Protein AF-A0A921NUM7-F1 (afdb_monomer_lite)

Structure (mmCIF, N/CA/C/O backbone):
data_AF-A0A921NUM7-F1
#
_entry.id   AF-A0A921NUM7-F1
#
loop_
_atom_site.group_PDB
_atom_site.id
_atom_site.type_symbol
_atom_site.label_atom_id
_atom_site.label_alt_id
_atom_site.label_comp_id
_atom_site.label_asym_id
_atom_site.label_entity_id
_atom_site.label_seq_id
_atom_site.pdbx_PDB_ins_code
_atom_site.Cartn_x
_atom_site.Cartn_y
_atom_site.Cartn_z
_atom_site.occupancy
_atom_site.B_iso_or_equiv
_atom_site.auth_seq_id
_atom_site.auth_comp_id
_atom_site.auth_asym_id
_atom_site.auth_atom_id
_atom_site.pdbx_PDB_model_num
ATOM 1 N N . MET A 1 1 ? 49.025 -41.366 -10.817 1.00 38.28 1 MET A N 1
ATOM 2 C CA . MET A 1 1 ? 48.443 -41.476 -12.173 1.00 38.28 1 MET A CA 1
ATOM 3 C C . MET A 1 1 ? 46.968 -41.125 -12.046 1.00 38.28 1 MET A C 1
ATOM 5 O O . MET A 1 1 ? 46.318 -41.765 -11.241 1.00 38.28 1 MET A O 1
ATOM 9 N N . ASN A 1 2 ? 46.370 -40.123 -12.678 1.00 44.34 2 ASN A N 1
ATOM 10 C CA . ASN A 1 2 ? 46.810 -39.096 -13.616 1.00 44.34 2 ASN A CA 1
ATOM 11 C C . ASN A 1 2 ? 45.977 -37.844 -13.312 1.00 44.34 2 ASN A C 1
ATOM 13 O O . ASN A 1 2 ? 44.795 -37.958 -12.994 1.00 44.34 2 ASN A O 1
ATOM 17 N N . ALA A 1 3 ? 46.601 -36.671 -13.392 1.00 51.81 3 ALA A N 1
ATOM 18 C CA . ALA A 1 3 ? 45.902 -35.398 -13.339 1.00 51.81 3 ALA A CA 1
ATOM 19 C C . ALA A 1 3 ? 44.917 -35.321 -14.514 1.00 51.81 3 ALA A C 1
ATOM 21 O O . ALA A 1 3 ? 45.320 -35.471 -15.669 1.00 51.81 3 ALA A O 1
ATOM 22 N N . HIS A 1 4 ? 43.635 -35.098 -14.229 1.00 54.41 4 HIS A N 1
ATOM 23 C CA . HIS A 1 4 ? 42.695 -34.696 -15.265 1.00 54.41 4 HIS A CA 1
ATOM 24 C C . HIS A 1 4 ? 43.006 -33.245 -15.623 1.00 54.41 4 HIS A C 1
ATOM 26 O O . HIS A 1 4 ? 42.926 -32.362 -14.772 1.00 54.41 4 HIS A O 1
ATOM 32 N N . ALA A 1 5 ? 43.421 -33.024 -16.869 1.00 48.72 5 ALA A N 1
ATOM 33 C CA . ALA A 1 5 ? 43.648 -31.701 -17.419 1.00 48.72 5 ALA A CA 1
ATOM 34 C C . ALA A 1 5 ? 42.382 -30.851 -17.250 1.00 48.72 5 ALA A C 1
ATOM 36 O O . ALA A 1 5 ? 41.319 -31.191 -17.771 1.00 48.72 5 ALA A O 1
ATOM 37 N N . THR A 1 6 ? 42.494 -29.749 -16.516 1.00 51.47 6 THR A N 1
ATOM 38 C CA . THR A 1 6 ? 41.484 -28.696 -16.488 1.00 51.47 6 THR A CA 1
ATOM 39 C C . THR A 1 6 ? 4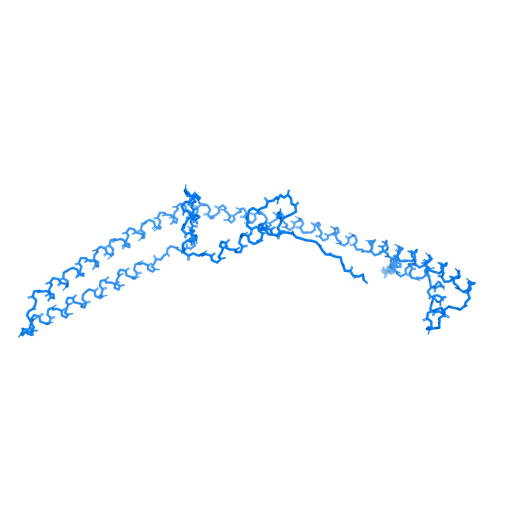1.438 -28.097 -17.890 1.00 51.47 6 THR A C 1
ATOM 41 O O . THR A 1 6 ? 42.345 -27.371 -18.293 1.00 51.47 6 THR A O 1
ATOM 44 N N . ILE A 1 7 ? 40.424 -28.476 -18.670 1.00 55.22 7 ILE A N 1
ATOM 45 C CA . ILE A 1 7 ? 40.174 -27.919 -20.000 1.00 55.22 7 ILE A CA 1
ATOM 46 C C . ILE A 1 7 ? 40.051 -26.401 -19.834 1.00 55.22 7 ILE A C 1
ATOM 48 O O . ILE A 1 7 ? 39.216 -25.908 -19.070 1.00 55.22 7 ILE A O 1
ATOM 52 N N . GLY A 1 8 ? 40.959 -25.677 -20.492 1.00 48.38 8 GLY A N 1
ATOM 53 C CA . GLY A 1 8 ? 41.030 -24.225 -20.452 1.00 48.38 8 GLY A CA 1
ATOM 54 C C . GLY A 1 8 ? 39.688 -23.618 -20.835 1.00 48.38 8 GLY A C 1
ATOM 55 O O . GLY A 1 8 ? 39.073 -24.018 -21.824 1.00 48.38 8 GLY A O 1
ATOM 56 N N . HIS A 1 9 ? 39.231 -22.661 -20.032 1.00 47.81 9 HIS A N 1
ATOM 57 C CA . HIS A 1 9 ? 38.068 -21.843 -20.339 1.00 47.81 9 HIS A CA 1
ATOM 58 C C . HIS A 1 9 ? 38.441 -20.907 -21.493 1.00 47.81 9 HIS A C 1
ATOM 60 O O . HIS A 1 9 ? 38.757 -19.741 -21.278 1.00 47.81 9 HIS A O 1
ATOM 66 N N . ASN A 1 10 ? 38.449 -21.425 -22.723 1.00 53.28 10 ASN A N 1
ATOM 67 C CA . ASN A 1 10 ? 38.397 -20.582 -23.908 1.00 53.28 10 ASN A CA 1
ATOM 68 C C . ASN A 1 10 ? 36.954 -20.095 -24.045 1.00 53.28 10 ASN A C 1
ATOM 70 O O . ASN A 1 10 ? 36.169 -20.641 -24.821 1.00 53.28 10 ASN A O 1
ATOM 74 N N . ASN A 1 11 ? 36.575 -19.154 -23.181 1.00 59.31 11 ASN A N 1
ATOM 75 C CA . ASN A 1 11 ? 35.303 -18.475 -23.326 1.00 59.31 11 ASN A CA 1
ATOM 76 C C . ASN A 1 11 ? 35.383 -17.678 -24.637 1.00 59.31 11 ASN A C 1
ATOM 78 O O . ASN A 1 11 ? 36.392 -16.999 -24.848 1.00 59.31 11 ASN A O 1
ATOM 82 N N . PRO A 1 12 ? 34.386 -17.775 -25.532 1.00 64.06 12 PRO A N 1
ATOM 83 C CA . PRO A 1 12 ? 34.367 -16.942 -26.726 1.00 64.06 12 PRO A CA 1
ATOM 84 C C . PRO A 1 12 ? 34.475 -15.459 -26.324 1.00 64.06 12 PRO A C 1
ATOM 86 O O . PRO A 1 12 ? 33.987 -15.101 -25.245 1.00 64.06 12 PRO A O 1
ATOM 89 N N . PRO A 1 13 ? 35.123 -14.615 -27.150 1.00 71.44 13 PRO A N 1
ATOM 90 C CA . PRO A 1 13 ? 35.232 -13.186 -26.871 1.00 71.44 13 PRO A CA 1
ATOM 91 C C . PRO A 1 13 ? 33.842 -12.590 -26.634 1.00 71.44 13 PRO A C 1
ATOM 93 O O . PRO A 1 13 ? 32.873 -12.996 -27.286 1.00 71.44 13 PRO A O 1
ATOM 96 N N . ASP A 1 14 ? 33.736 -11.657 -25.684 1.00 86.88 14 ASP A N 1
ATOM 97 C CA . ASP A 1 14 ? 32.462 -11.002 -25.387 1.00 86.88 14 ASP A CA 1
ATOM 98 C C . ASP A 1 14 ? 31.915 -10.349 -26.674 1.00 86.88 14 ASP A C 1
ATOM 100 O O . ASP A 1 14 ? 32.687 -9.736 -27.418 1.00 86.88 14 ASP A O 1
ATOM 104 N N . PRO A 1 15 ? 30.606 -10.455 -26.979 1.00 91.56 15 PRO A N 1
ATOM 105 C CA . PRO A 1 15 ? 30.051 -9.910 -28.217 1.00 91.56 15 PRO A CA 1
ATOM 106 C C . PRO A 1 15 ? 30.350 -8.418 -28.436 1.00 91.56 15 PRO A C 1
ATOM 108 O O . PRO A 1 15 ? 30.444 -7.978 -29.581 1.00 91.56 15 PRO A O 1
ATOM 111 N N . ILE A 1 16 ? 30.503 -7.626 -27.367 1.00 93.69 16 ILE A N 1
ATOM 112 C CA . ILE A 1 16 ? 30.883 -6.210 -27.462 1.00 93.69 16 ILE A CA 1
ATOM 113 C C . ILE A 1 16 ? 32.367 -6.066 -27.793 1.00 93.69 16 ILE A C 1
ATOM 115 O O . ILE A 1 16 ? 32.717 -5.229 -28.623 1.00 93.69 16 ILE A O 1
ATOM 119 N N . GLU A 1 17 ? 33.233 -6.876 -27.183 1.00 92.94 17 GLU A N 1
ATOM 120 C CA . GLU A 1 17 ? 34.674 -6.883 -27.472 1.00 92.94 17 GLU A CA 1
ATOM 121 C C . GLU A 1 17 ? 34.940 -7.294 -28.924 1.00 92.94 17 GLU A C 1
ATOM 123 O O . GLU A 1 17 ? 35.727 -6.644 -29.606 1.00 92.94 17 GLU A O 1
ATOM 128 N N . ALA A 1 18 ? 34.215 -8.295 -29.432 1.00 93.25 18 ALA A N 1
ATOM 129 C CA . ALA A 1 18 ? 34.289 -8.710 -30.830 1.00 93.25 18 ALA A CA 1
ATOM 130 C C . ALA A 1 18 ? 33.894 -7.580 -31.798 1.00 93.25 18 ALA A C 1
ATOM 132 O O . ALA A 1 18 ? 34.611 -7.323 -32.762 1.00 93.25 18 ALA A O 1
ATOM 133 N N . VAL A 1 19 ? 32.794 -6.864 -31.524 1.00 95.81 19 VAL A N 1
ATOM 134 C CA . VAL A 1 19 ? 32.379 -5.710 -32.342 1.00 95.81 19 VAL A CA 1
ATOM 135 C C . VAL A 1 19 ? 33.370 -4.553 -32.213 1.00 95.81 19 VAL A C 1
ATOM 137 O O . VAL A 1 19 ? 33.660 -3.885 -33.195 1.00 95.81 19 VAL A O 1
ATOM 140 N N . THR A 1 20 ? 33.912 -4.298 -31.025 1.00 93.88 20 THR A N 1
ATOM 141 C CA . THR A 1 20 ? 34.884 -3.210 -30.836 1.00 93.88 20 THR A CA 1
ATOM 142 C C . THR A 1 20 ? 36.163 -3.490 -31.623 1.00 93.88 20 THR A C 1
ATOM 144 O O . THR A 1 20 ? 36.648 -2.604 -32.315 1.00 93.88 20 THR A O 1
ATOM 147 N N . ALA A 1 21 ? 36.646 -4.735 -31.598 1.00 94.88 21 ALA A N 1
ATOM 148 C CA . ALA A 1 21 ? 37.810 -5.160 -32.367 1.00 94.88 21 ALA A CA 1
ATOM 149 C C . ALA A 1 21 ? 37.577 -5.104 -33.890 1.00 94.88 21 ALA A C 1
ATOM 151 O O . ALA A 1 21 ? 38.478 -4.722 -34.627 1.00 94.88 21 ALA A O 1
ATOM 152 N N . GLU A 1 22 ? 36.375 -5.444 -34.374 1.00 95.56 22 GLU A N 1
ATOM 153 C CA . GLU A 1 22 ? 36.020 -5.356 -35.804 1.00 95.56 22 GLU A CA 1
ATOM 154 C C . GLU A 1 22 ? 36.060 -3.912 -36.336 1.00 95.56 22 GLU A C 1
ATOM 156 O O . GLU A 1 22 ? 36.355 -3.692 -37.509 1.00 95.56 22 GLU A O 1
ATOM 161 N N . TYR A 1 23 ? 35.774 -2.930 -35.479 1.00 96.88 23 TYR A N 1
ATOM 162 C CA . TYR A 1 23 ? 35.673 -1.517 -35.848 1.00 96.88 23 TYR A CA 1
ATOM 163 C C . TYR A 1 23 ? 36.864 -0.663 -35.374 1.00 96.88 23 TYR A C 1
ATOM 165 O O . TYR A 1 23 ? 36.799 0.559 -35.492 1.00 96.88 23 TYR A O 1
ATOM 173 N N . ASP A 1 24 ? 37.943 -1.263 -34.866 1.00 97.06 24 ASP A N 1
ATOM 174 C CA . ASP A 1 24 ? 39.077 -0.548 -34.251 1.00 97.06 24 ASP A CA 1
ATOM 175 C C . ASP A 1 24 ? 39.734 0.477 -35.198 1.00 97.06 24 ASP A C 1
ATOM 177 O O . ASP A 1 24 ? 39.945 1.636 -34.827 1.00 97.06 24 ASP A O 1
ATOM 181 N N . ASP A 1 25 ? 39.936 0.097 -36.465 1.00 96.94 25 ASP A N 1
ATOM 182 C CA . ASP A 1 25 ? 40.470 0.989 -37.503 1.00 96.94 25 ASP A CA 1
ATOM 183 C C . ASP A 1 25 ? 39.539 2.189 -37.764 1.00 96.94 25 ASP A C 1
ATOM 185 O O . ASP A 1 25 ? 39.993 3.330 -37.854 1.00 96.94 25 ASP A O 1
ATOM 189 N N . LEU A 1 26 ? 38.217 1.960 -37.828 1.00 97.38 26 LEU A N 1
ATOM 190 C CA . LEU A 1 26 ? 37.229 3.034 -37.993 1.00 97.38 26 LEU A CA 1
ATOM 191 C C . LEU A 1 26 ? 37.244 3.984 -36.794 1.00 97.38 26 LEU A C 1
ATOM 193 O O . LEU A 1 26 ? 37.129 5.193 -36.971 1.00 97.38 26 LEU A O 1
ATOM 197 N N . LEU A 1 27 ? 37.328 3.448 -35.575 1.00 96.38 27 LEU A N 1
ATOM 198 C CA . LEU A 1 27 ? 37.337 4.256 -34.356 1.00 96.38 27 LEU A CA 1
ATOM 199 C C . LEU A 1 27 ? 38.588 5.129 -34.280 1.00 96.38 27 LEU A C 1
ATOM 201 O O . LEU A 1 27 ? 38.482 6.301 -33.919 1.00 96.38 27 LEU A O 1
ATOM 205 N N . SER A 1 28 ? 39.737 4.578 -34.671 1.00 96.81 28 SER A N 1
ATOM 206 C CA . SER A 1 28 ? 40.993 5.319 -34.782 1.00 96.81 28 SER A CA 1
ATOM 207 C C . SER A 1 28 ? 40.895 6.439 -35.821 1.00 96.81 28 SER A C 1
ATOM 209 O O . SER A 1 28 ? 41.272 7.574 -35.537 1.00 96.81 28 SER A O 1
ATOM 211 N N . GLU A 1 29 ? 40.314 6.162 -36.991 1.00 96.12 29 GLU A N 1
ATOM 212 C CA . GLU A 1 29 ? 40.127 7.172 -38.037 1.00 96.12 29 GLU A CA 1
ATOM 213 C C . GLU A 1 29 ? 39.147 8.271 -37.610 1.00 96.12 29 GLU A C 1
ATOM 215 O O . GLU A 1 29 ? 39.427 9.456 -37.758 1.00 96.12 29 GLU A O 1
ATOM 220 N N . VAL A 1 30 ? 38.019 7.911 -36.996 1.00 97.12 30 VAL A N 1
ATOM 221 C CA . VAL A 1 30 ? 37.074 8.888 -36.439 1.00 97.12 30 VAL A CA 1
ATOM 222 C C . VAL A 1 30 ? 37.756 9.775 -35.402 1.00 97.12 30 VAL A C 1
ATOM 224 O O . VAL A 1 30 ? 37.536 10.983 -35.420 1.00 97.12 30 VAL A O 1
ATOM 227 N N . ALA A 1 31 ? 38.589 9.203 -34.527 1.00 95.88 31 ALA A N 1
ATOM 228 C CA . ALA A 1 31 ? 39.315 9.971 -33.522 1.00 95.88 31 ALA A CA 1
ATOM 229 C C . ALA A 1 31 ? 40.213 11.042 -34.163 1.00 95.88 31 ALA A C 1
ATOM 231 O O . ALA A 1 31 ? 40.213 12.174 -33.678 1.00 95.88 31 ALA A O 1
ATOM 232 N N . ASN A 1 32 ? 40.882 10.721 -35.279 1.00 95.31 32 ASN A N 1
ATOM 233 C CA . ASN A 1 32 ? 41.701 11.670 -36.043 1.00 95.31 32 ASN A CA 1
ATOM 234 C C . ASN A 1 32 ? 40.881 12.854 -36.590 1.00 95.31 32 ASN A C 1
ATOM 236 O O . ASN A 1 32 ? 41.375 13.974 -36.603 1.00 95.31 32 ASN A O 1
ATOM 240 N N . TRP A 1 33 ? 39.627 12.628 -37.001 1.00 95.50 33 TRP A N 1
ATOM 241 C CA . TRP A 1 33 ? 38.726 13.677 -37.512 1.00 95.50 33 TRP A CA 1
ATOM 242 C C . TRP A 1 33 ? 37.986 14.467 -36.424 1.00 95.50 33 TRP A C 1
ATOM 244 O O . TRP A 1 33 ? 37.333 15.468 -36.718 1.00 95.50 33 TRP A O 1
ATOM 254 N N . THR A 1 34 ? 38.035 14.015 -35.171 1.00 94.06 34 THR A N 1
ATOM 255 C CA . THR A 1 34 ? 37.350 14.647 -34.028 1.00 94.06 34 THR A CA 1
ATOM 256 C C . THR A 1 34 ? 38.321 15.353 -33.081 1.00 94.06 34 THR A C 1
ATOM 258 O O . THR A 1 34 ? 38.141 15.332 -31.864 1.00 94.06 34 THR A O 1
ATOM 261 N N . ASP A 1 35 ? 39.358 15.978 -33.631 1.00 94.06 35 ASP A N 1
ATOM 262 C CA . ASP A 1 35 ? 40.402 16.689 -32.884 1.00 94.06 35 ASP A CA 1
ATOM 263 C C . ASP A 1 35 ? 40.012 18.126 -32.469 1.00 94.06 35 ASP A C 1
ATOM 265 O O . ASP A 1 35 ? 40.652 18.714 -31.596 1.00 94.06 35 ASP A O 1
ATOM 269 N N . GLY A 1 36 ? 38.922 18.661 -33.032 1.00 93.56 36 GLY A N 1
ATOM 270 C CA . GLY A 1 36 ? 38.366 19.981 -32.722 1.00 93.56 36 GLY A CA 1
ATOM 271 C C . GLY A 1 36 ? 38.449 20.992 -33.867 1.00 93.56 36 GLY A C 1
ATOM 272 O O . GLY A 1 36 ? 37.846 22.062 -33.754 1.00 93.56 36 GLY A O 1
ATOM 273 N N . GLU A 1 37 ? 39.129 20.664 -34.967 1.00 93.94 37 GLU A N 1
ATOM 274 C CA . GLU A 1 37 ? 39.202 21.530 -36.145 1.00 93.94 37 GLU A CA 1
ATOM 275 C C . GLU A 1 37 ? 37.919 21.438 -37.002 1.00 93.94 37 GLU A C 1
ATOM 277 O O . GLU A 1 37 ? 37.379 20.348 -37.223 1.00 93.94 37 GLU A O 1
ATOM 282 N N . PRO A 1 38 ? 37.371 22.567 -37.497 1.00 94.38 38 PRO A N 1
ATOM 283 C CA . PRO A 1 38 ? 36.193 22.545 -38.355 1.00 94.38 38 PRO A CA 1
ATOM 284 C C . PRO A 1 38 ? 36.530 22.076 -39.777 1.00 94.38 38 PRO A C 1
ATOM 286 O O . PRO A 1 38 ? 37.581 22.386 -40.333 1.00 94.38 38 PRO A O 1
ATOM 289 N N . VAL A 1 39 ? 35.569 21.415 -40.422 1.00 94.88 39 VAL A N 1
ATOM 290 C CA . VAL A 1 39 ? 35.625 21.099 -41.856 1.00 94.88 39 VAL A CA 1
ATOM 291 C C . VAL A 1 39 ? 35.591 22.391 -42.683 1.00 94.88 39 VAL A C 1
ATOM 293 O O . VAL A 1 39 ? 34.702 23.226 -42.508 1.00 94.88 39 VAL A O 1
ATOM 296 N N . THR A 1 40 ? 36.533 22.545 -43.616 1.00 95.50 40 THR A N 1
ATOM 297 C CA . THR A 1 40 ? 36.704 23.756 -44.445 1.00 95.50 40 THR A CA 1
ATOM 298 C C . THR A 1 40 ? 36.572 23.511 -45.948 1.00 95.50 40 THR A C 1
ATOM 300 O O . THR A 1 40 ? 36.463 24.473 -46.711 1.00 95.50 40 THR A O 1
ATOM 303 N N . SER A 1 41 ? 36.536 22.250 -46.392 1.00 96.31 41 SER A N 1
ATOM 304 C CA . SER A 1 41 ? 36.383 21.884 -47.804 1.00 96.31 41 SER A CA 1
ATOM 305 C C . SER A 1 41 ? 35.216 20.922 -48.041 1.00 96.31 41 SER A C 1
ATOM 307 O O . SER A 1 41 ? 34.689 20.293 -47.119 1.00 96.31 41 SER A O 1
ATOM 309 N N . ARG A 1 42 ? 34.789 20.811 -49.303 1.00 93.69 42 ARG A N 1
ATOM 310 C CA . ARG A 1 42 ? 33.719 19.885 -49.692 1.00 93.69 42 ARG A CA 1
ATOM 311 C C . ARG A 1 42 ? 34.173 18.425 -49.605 1.00 93.69 42 ARG A C 1
ATOM 313 O O . ARG A 1 42 ? 33.384 17.571 -49.225 1.00 93.69 42 ARG A O 1
ATOM 320 N N . GLU A 1 43 ? 35.431 18.158 -49.923 1.00 95.50 43 GLU A N 1
ATOM 321 C CA . GLU A 1 43 ? 36.051 16.834 -49.847 1.00 95.50 43 GLU A CA 1
ATOM 322 C C . GLU A 1 43 ? 36.082 16.339 -48.395 1.00 95.50 43 GLU A C 1
ATOM 324 O O . GLU A 1 43 ? 35.595 15.250 -48.113 1.00 95.50 43 GLU A O 1
ATOM 329 N N . GLN A 1 44 ? 36.516 17.195 -47.462 1.00 94.88 44 GLN A N 1
ATOM 330 C CA . GLN A 1 44 ? 36.481 16.914 -46.021 1.00 94.88 44 GLN A CA 1
ATOM 331 C C . GLN A 1 44 ? 35.051 16.644 -45.517 1.00 94.88 44 GLN A C 1
ATOM 333 O O . GLN A 1 44 ? 34.828 15.759 -44.696 1.00 94.88 44 GLN A O 1
ATOM 338 N N . HIS A 1 45 ? 34.057 17.388 -46.019 1.00 94.88 45 HIS A N 1
ATOM 339 C CA . HIS A 1 45 ? 32.651 17.131 -45.691 1.00 94.88 45 HIS A CA 1
ATOM 340 C C . HIS A 1 45 ? 32.204 15.734 -46.143 1.00 94.88 45 HIS A C 1
ATOM 342 O O . HIS A 1 45 ? 31.522 15.037 -45.390 1.00 94.88 45 HIS A O 1
ATOM 348 N N . ASP A 1 46 ? 32.556 15.334 -47.366 1.00 96.25 46 ASP A N 1
ATOM 349 C CA . ASP A 1 46 ? 32.129 14.055 -47.932 1.00 96.25 46 ASP A CA 1
ATOM 350 C C . ASP A 1 46 ? 32.815 12.870 -47.209 1.00 96.25 46 ASP A C 1
ATOM 352 O O . ASP A 1 46 ? 32.147 11.882 -46.899 1.00 96.25 46 ASP A O 1
ATOM 356 N N . GLU A 1 47 ? 34.085 13.005 -46.807 1.00 95.38 47 GLU A N 1
ATOM 357 C CA . GLU A 1 47 ? 34.800 12.021 -45.972 1.00 95.38 47 GLU A CA 1
ATOM 358 C C . GLU A 1 47 ? 34.161 11.863 -44.579 1.00 95.38 47 GLU A C 1
ATOM 360 O O . GLU A 1 47 ? 33.860 10.746 -44.142 1.00 95.38 47 GLU A O 1
ATOM 365 N N . VAL A 1 48 ? 33.843 12.976 -43.904 1.00 96.19 48 VAL A N 1
ATOM 366 C CA . VAL A 1 48 ? 33.123 12.951 -42.617 1.00 96.19 48 VAL A CA 1
ATOM 367 C C . VAL A 1 48 ? 31.732 12.325 -42.769 1.00 96.19 48 VAL A C 1
ATOM 369 O O . VAL A 1 48 ? 31.290 11.568 -41.898 1.00 96.19 48 VAL A O 1
ATOM 372 N N . ALA A 1 49 ? 31.027 12.589 -43.873 1.00 95.50 49 ALA A N 1
ATOM 373 C CA . ALA A 1 49 ? 29.724 11.984 -44.140 1.00 95.50 49 ALA A CA 1
ATOM 374 C C . ALA A 1 49 ? 29.806 10.449 -44.266 1.00 95.50 49 ALA A C 1
ATOM 376 O O . ALA A 1 49 ? 28.928 9.741 -43.748 1.00 95.50 49 ALA A O 1
ATOM 377 N N . ASP A 1 50 ? 30.865 9.925 -44.885 1.00 96.88 50 ASP A N 1
ATOM 378 C CA . ASP A 1 50 ? 31.111 8.486 -44.994 1.00 96.88 50 ASP A CA 1
ATOM 379 C C . ASP A 1 50 ? 31.490 7.852 -43.647 1.00 96.88 50 ASP A C 1
ATOM 381 O O . ASP A 1 50 ? 30.939 6.803 -43.287 1.00 96.88 50 ASP A O 1
ATOM 385 N N . LEU A 1 51 ? 32.334 8.505 -42.841 1.00 97.38 51 LEU A N 1
ATOM 386 C CA . LEU A 1 51 ? 32.641 8.062 -41.472 1.00 97.38 51 LEU A CA 1
ATOM 387 C C . LEU A 1 51 ? 31.383 8.020 -40.591 1.00 97.38 51 LEU A C 1
ATOM 389 O O . LEU A 1 51 ? 31.131 7.031 -39.896 1.00 97.38 51 LEU A O 1
ATOM 393 N N . LEU A 1 52 ? 30.515 9.035 -40.681 1.00 97.44 52 LEU A N 1
ATOM 394 C CA . LEU A 1 52 ? 29.228 9.062 -39.975 1.00 97.44 52 LEU A CA 1
ATOM 395 C C . LEU A 1 52 ? 28.318 7.892 -40.370 1.00 97.44 52 LEU A C 1
ATOM 397 O O . LEU A 1 52 ? 27.587 7.352 -39.531 1.00 97.44 52 LEU A O 1
ATOM 401 N N . LYS A 1 53 ? 28.328 7.481 -41.641 1.00 97.19 53 LYS A N 1
ATOM 402 C CA . LYS A 1 53 ? 27.574 6.311 -42.108 1.00 97.19 53 LYS A CA 1
ATOM 403 C C . LYS A 1 53 ? 28.129 5.017 -41.509 1.00 97.19 53 LYS A C 1
ATOM 405 O O . LYS A 1 53 ? 27.341 4.191 -41.044 1.00 97.19 53 LYS A O 1
ATOM 410 N N . GLN A 1 54 ? 29.448 4.856 -41.474 1.00 96.69 54 GLN A N 1
ATOM 411 C CA . GLN A 1 54 ? 30.097 3.680 -40.889 1.00 96.69 54 GLN A CA 1
ATOM 412 C C . GLN A 1 54 ? 29.870 3.594 -39.370 1.00 96.69 54 GLN A C 1
ATOM 414 O O . GLN A 1 54 ? 29.494 2.534 -38.865 1.00 96.69 54 GLN A O 1
ATOM 419 N N . LEU A 1 55 ? 29.939 4.722 -38.652 1.00 97.62 55 LEU A N 1
ATOM 420 C CA . LEU A 1 55 ? 29.624 4.802 -37.219 1.00 97.62 55 LEU A CA 1
ATOM 421 C C . LEU A 1 55 ? 28.176 4.413 -36.893 1.00 97.62 55 LEU A C 1
ATOM 423 O O . LEU A 1 55 ? 27.910 3.796 -35.859 1.00 97.62 55 LEU A O 1
ATOM 427 N N . LYS A 1 56 ? 27.211 4.721 -37.772 1.00 97.75 56 LYS A N 1
ATOM 428 C CA . LYS A 1 56 ? 25.832 4.214 -37.619 1.00 97.75 56 LYS A CA 1
ATOM 429 C C . LYS A 1 56 ? 25.789 2.683 -37.680 1.00 97.75 56 LYS A C 1
ATOM 431 O O . LYS A 1 56 ? 24.991 2.080 -36.954 1.00 97.75 56 LYS A O 1
ATOM 436 N N . GLY A 1 57 ? 26.634 2.074 -38.514 1.00 96.94 57 GLY A N 1
ATOM 437 C CA . GLY A 1 57 ? 26.846 0.628 -38.585 1.00 96.94 57 GLY A CA 1
ATOM 438 C C . GLY A 1 57 ? 27.401 0.074 -37.275 1.00 96.94 57 GLY A C 1
ATOM 439 O O . GLY A 1 57 ? 26.742 -0.759 -36.654 1.00 96.94 57 GLY A O 1
ATOM 440 N N . TYR A 1 58 ? 28.517 0.631 -36.796 1.00 97.56 58 TYR A N 1
ATOM 441 C CA . TYR A 1 58 ? 29.129 0.276 -35.509 1.00 97.56 58 TYR A CA 1
ATOM 442 C C . TYR A 1 58 ? 28.129 0.336 -34.345 1.00 97.56 58 TYR A C 1
ATOM 444 O O . TYR A 1 58 ? 27.924 -0.642 -33.626 1.00 97.56 58 TYR A O 1
ATOM 452 N N . ARG A 1 59 ? 27.393 1.448 -34.210 1.00 97.94 59 ARG A N 1
ATOM 453 C CA . ARG A 1 59 ? 26.354 1.608 -33.176 1.00 97.94 59 ARG A CA 1
ATOM 454 C C . ARG A 1 59 ? 25.274 0.523 -33.256 1.00 97.94 59 ARG A C 1
ATOM 456 O O . ARG A 1 59 ? 24.778 0.045 -32.232 1.00 97.94 59 ARG A O 1
ATOM 463 N N . SER A 1 60 ? 24.873 0.150 -34.469 1.00 98.00 60 SER A N 1
ATOM 464 C CA . SER A 1 60 ? 23.865 -0.893 -34.685 1.00 98.00 60 SER A CA 1
ATOM 465 C C . SER A 1 60 ? 24.410 -2.278 -34.317 1.00 98.00 60 SER A C 1
ATOM 467 O O . SER A 1 60 ? 23.702 -3.055 -33.673 1.00 98.00 60 SER A O 1
ATOM 469 N N . ALA A 1 61 ? 25.672 -2.563 -34.653 1.00 97.25 61 ALA A N 1
ATOM 470 C CA . ALA A 1 61 ? 26.366 -3.791 -34.273 1.00 97.25 61 ALA A CA 1
ATOM 471 C C . ALA A 1 61 ? 26.500 -3.916 -32.746 1.00 97.25 61 ALA A C 1
ATOM 473 O O . ALA A 1 61 ? 26.114 -4.945 -32.190 1.00 97.25 61 ALA A O 1
ATOM 474 N N . LEU A 1 62 ? 26.902 -2.842 -32.055 1.00 97.12 62 LEU A N 1
ATOM 475 C CA . LEU A 1 62 ? 26.938 -2.786 -30.589 1.00 97.12 62 LEU A CA 1
ATOM 476 C C . LEU A 1 62 ? 25.564 -3.038 -29.962 1.00 97.12 62 LEU A C 1
ATOM 478 O O . LEU A 1 62 ? 25.450 -3.769 -28.982 1.00 97.12 62 LEU A O 1
ATOM 482 N N . THR A 1 63 ? 24.499 -2.472 -30.536 1.00 97.56 63 THR A N 1
ATOM 483 C CA . THR A 1 63 ? 23.129 -2.696 -30.044 1.00 97.56 63 THR A CA 1
ATOM 484 C C . THR A 1 63 ? 22.736 -4.172 -30.144 1.00 97.56 63 THR A C 1
ATOM 486 O O . THR A 1 63 ? 22.098 -4.708 -29.238 1.00 97.56 63 THR A O 1
ATOM 489 N N . ARG A 1 64 ? 23.110 -4.848 -31.238 1.00 97.44 64 ARG A N 1
ATOM 490 C CA . ARG A 1 64 ? 22.855 -6.283 -31.422 1.00 97.44 64 ARG A CA 1
ATOM 491 C C . ARG A 1 64 ? 23.664 -7.125 -30.434 1.00 97.44 64 ARG A C 1
ATOM 493 O O . ARG A 1 64 ? 23.077 -7.963 -29.760 1.00 97.44 64 ARG A O 1
ATOM 500 N N . ALA A 1 65 ? 24.962 -6.862 -30.309 1.00 96.06 65 ALA A N 1
ATOM 501 C CA . ALA A 1 65 ? 25.844 -7.546 -29.365 1.00 96.06 65 ALA A CA 1
ATOM 502 C C . ALA A 1 65 ? 25.396 -7.354 -27.904 1.00 96.06 65 ALA A C 1
ATOM 504 O O . ALA A 1 65 ? 25.374 -8.299 -27.118 1.00 96.06 65 ALA A O 1
ATOM 505 N N . GLY A 1 66 ? 24.937 -6.150 -27.548 1.00 95.88 66 GLY A N 1
ATOM 506 C CA . GLY A 1 66 ? 24.373 -5.866 -26.230 1.00 95.88 66 GLY A CA 1
ATOM 507 C C . GLY A 1 66 ? 23.118 -6.691 -25.932 1.00 95.88 66 GLY A C 1
ATOM 508 O O . GLY A 1 66 ? 22.962 -7.188 -24.816 1.00 95.88 66 GLY A O 1
ATOM 509 N N . LYS A 1 67 ? 22.245 -6.897 -26.928 1.00 95.94 67 LYS A N 1
ATOM 510 C CA . LYS A 1 67 ? 21.087 -7.798 -26.801 1.00 95.94 67 LYS A CA 1
ATOM 511 C C . LYS A 1 67 ? 21.518 -9.249 -26.653 1.00 95.94 67 LYS A C 1
ATOM 513 O O . LYS A 1 67 ? 21.073 -9.908 -25.727 1.00 95.94 67 LYS A O 1
ATOM 518 N N . GLU A 1 68 ? 22.434 -9.724 -27.488 1.00 94.81 68 GLU A N 1
ATOM 519 C CA . GLU A 1 68 ? 22.959 -11.092 -27.404 1.00 94.81 68 GLU A CA 1
ATOM 520 C C . GLU A 1 68 ? 23.543 -11.410 -26.020 1.00 94.81 68 GLU A C 1
ATOM 522 O O . GLU A 1 68 ? 23.294 -12.480 -25.465 1.00 94.81 68 GLU A O 1
ATOM 527 N N . ARG A 1 69 ? 24.238 -10.441 -25.418 1.00 91.69 69 ARG A N 1
ATOM 528 C CA . ARG A 1 69 ? 24.782 -10.551 -24.062 1.00 91.69 69 ARG A CA 1
ATOM 529 C C . ARG A 1 69 ? 23.704 -10.565 -22.970 1.00 91.69 69 ARG A C 1
ATOM 531 O O . ARG A 1 69 ? 23.863 -11.249 -21.962 1.00 91.69 69 ARG A O 1
ATOM 538 N N . THR A 1 70 ? 22.623 -9.798 -23.125 1.00 94.19 70 THR A N 1
ATOM 539 C CA . THR A 1 70 ? 21.643 -9.553 -22.045 1.00 94.19 70 THR A CA 1
ATOM 540 C C . THR A 1 70 ? 20.369 -10.389 -22.143 1.00 94.19 70 THR A C 1
ATOM 542 O O . THR A 1 70 ? 19.788 -10.736 -21.112 1.00 94.19 70 THR A O 1
ATOM 545 N N . ASP A 1 71 ? 19.952 -10.779 -23.345 1.00 95.56 71 ASP A N 1
ATOM 546 C CA . ASP A 1 71 ? 18.731 -11.549 -23.592 1.00 95.56 71 ASP A CA 1
ATOM 547 C C . ASP A 1 71 ? 18.722 -12.905 -22.860 1.00 95.56 71 ASP A C 1
ATOM 549 O O . ASP A 1 71 ? 17.701 -13.226 -22.237 1.00 95.56 71 ASP A O 1
ATOM 553 N N . PRO A 1 72 ? 19.817 -13.697 -22.840 1.00 94.12 72 PRO A N 1
ATOM 554 C CA . PRO A 1 72 ? 19.853 -14.952 -22.089 1.00 94.12 72 PRO A CA 1
ATOM 555 C C . PRO A 1 72 ? 19.665 -14.740 -20.584 1.00 94.12 72 PRO A C 1
ATOM 557 O O . PRO A 1 72 ? 18.922 -15.489 -19.947 1.00 94.12 72 PRO A O 1
ATOM 560 N N . LEU A 1 73 ? 20.278 -13.689 -20.026 1.00 94.62 73 LEU A N 1
ATOM 561 C CA . LEU A 1 73 ? 20.165 -13.339 -18.608 1.00 94.62 73 LEU A CA 1
ATOM 562 C C . LEU A 1 73 ? 18.739 -12.916 -18.258 1.00 94.62 73 LEU A C 1
ATOM 564 O O . LEU A 1 73 ? 18.165 -13.401 -17.286 1.00 94.62 73 LEU A O 1
ATOM 568 N N . HIS A 1 74 ? 18.138 -12.054 -19.077 1.00 96.38 74 HIS A N 1
ATOM 569 C CA . HIS A 1 74 ? 16.765 -11.607 -18.875 1.00 96.38 74 HIS A CA 1
ATOM 570 C C . HIS A 1 74 ? 15.761 -12.763 -19.011 1.00 96.38 74 HIS A C 1
ATOM 572 O O . HIS A 1 74 ? 14.809 -12.854 -18.234 1.00 96.38 74 HIS A O 1
ATOM 578 N N . LYS A 1 75 ? 15.988 -13.690 -19.952 1.00 98.00 75 LYS A N 1
ATOM 579 C CA . LYS A 1 75 ? 15.178 -14.906 -20.103 1.00 98.00 75 LYS A CA 1
ATOM 580 C C . LYS A 1 75 ? 15.296 -15.825 -18.884 1.00 98.00 75 LYS A C 1
ATOM 582 O O . LYS A 1 75 ? 14.267 -16.292 -18.398 1.00 98.00 75 LYS A O 1
ATOM 587 N N . ALA A 1 76 ? 16.512 -16.061 -18.390 1.00 97.38 76 ALA A N 1
ATOM 588 C CA . ALA A 1 76 ? 16.749 -16.869 -17.195 1.00 97.38 76 ALA A CA 1
ATOM 589 C C . ALA A 1 76 ? 16.085 -16.240 -15.962 1.00 97.38 76 ALA A C 1
ATOM 591 O O . ALA A 1 76 ? 15.296 -16.894 -15.287 1.00 97.38 76 ALA A O 1
ATOM 592 N N . TRP A 1 77 ? 16.299 -14.940 -15.740 1.00 97.75 77 TRP A N 1
ATOM 593 C CA . TRP A 1 77 ? 15.658 -14.198 -14.656 1.00 97.75 77 TRP A CA 1
ATOM 594 C C . TRP A 1 77 ? 14.128 -14.300 -14.707 1.00 97.75 77 TRP A C 1
ATOM 596 O O . TRP A 1 77 ? 13.494 -14.593 -13.696 1.00 97.75 77 TRP A O 1
ATOM 606 N N . LYS A 1 78 ? 13.516 -14.130 -15.887 1.00 98.19 78 LYS A N 1
ATOM 607 C CA . LYS A 1 78 ? 12.062 -14.286 -16.049 1.00 98.19 78 LYS A CA 1
ATOM 608 C C . LYS A 1 78 ? 11.566 -15.690 -15.708 1.00 98.19 78 LYS A C 1
ATOM 610 O O . LYS A 1 78 ? 10.489 -15.815 -15.127 1.00 98.19 78 LYS A O 1
ATOM 615 N N . ALA A 1 79 ? 12.312 -16.726 -16.085 1.00 98.12 79 ALA A N 1
ATOM 616 C CA . ALA A 1 79 ? 11.960 -18.106 -15.765 1.00 98.12 79 ALA A CA 1
ATOM 617 C C . ALA A 1 79 ? 11.999 -18.354 -14.248 1.00 98.12 79 ALA A C 1
ATOM 619 O O . ALA A 1 79 ? 11.051 -18.921 -13.708 1.00 98.12 79 ALA A O 1
ATOM 620 N N . GLU A 1 80 ? 13.025 -17.851 -13.559 1.00 97.56 80 GLU A N 1
ATOM 621 C CA . GLU A 1 80 ? 13.142 -17.945 -12.098 1.00 97.56 80 GLU A CA 1
ATOM 622 C C . GLU A 1 80 ? 12.015 -17.196 -11.383 1.00 97.56 80 GLU A C 1
ATOM 624 O O . GLU A 1 80 ? 11.364 -17.740 -10.493 1.00 97.56 80 GLU A O 1
ATOM 629 N N . VAL A 1 81 ? 11.705 -15.971 -11.819 1.00 97.94 81 VAL A N 1
ATOM 630 C CA . VAL A 1 81 ? 10.568 -15.207 -11.281 1.00 97.94 81 VAL A CA 1
ATOM 631 C C . VAL A 1 81 ? 9.262 -15.984 -11.452 1.00 97.94 81 VAL A C 1
ATOM 633 O O . VAL A 1 81 ? 8.467 -16.054 -10.517 1.00 97.94 81 VAL A O 1
ATOM 636 N N . ALA A 1 82 ? 9.037 -16.599 -12.617 1.00 98.00 82 ALA A N 1
ATOM 637 C CA . ALA A 1 82 ? 7.850 -17.413 -12.856 1.00 98.00 82 ALA A CA 1
ATOM 638 C C . ALA A 1 82 ? 7.811 -18.667 -11.964 1.00 98.00 82 ALA A C 1
ATOM 640 O O . ALA A 1 82 ? 6.749 -18.994 -11.437 1.00 98.00 82 ALA A O 1
ATOM 641 N N . ALA A 1 83 ? 8.949 -19.334 -11.753 1.00 97.38 83 ALA A N 1
ATOM 642 C CA . ALA A 1 83 ? 9.053 -20.497 -10.875 1.00 97.38 83 ALA A CA 1
ATOM 643 C C . ALA A 1 83 ? 8.740 -20.136 -9.415 1.00 97.38 83 ALA A C 1
ATOM 645 O O . ALA A 1 83 ? 7.937 -20.813 -8.772 1.00 97.38 83 ALA A O 1
ATOM 646 N N . VAL A 1 84 ? 9.299 -19.032 -8.910 1.00 97.81 84 VAL A N 1
ATOM 647 C CA . VAL A 1 84 ? 9.007 -18.520 -7.560 1.00 97.81 84 VAL A CA 1
ATOM 648 C C . VAL A 1 84 ? 7.533 -18.141 -7.425 1.00 97.81 84 VAL A C 1
ATOM 650 O O . VAL A 1 84 ? 6.909 -18.466 -6.413 1.00 97.81 84 VAL A O 1
ATOM 653 N N . LYS A 1 85 ? 6.955 -17.520 -8.462 1.00 97.38 85 LYS A N 1
ATOM 654 C CA . LYS A 1 85 ? 5.559 -17.072 -8.456 1.00 97.38 85 LYS A CA 1
ATOM 655 C C . LYS A 1 85 ? 4.571 -18.207 -8.168 1.00 97.38 85 LYS A C 1
ATOM 657 O O . LYS A 1 85 ? 3.577 -17.985 -7.486 1.00 97.38 85 LYS A O 1
ATOM 662 N N . VAL A 1 86 ? 4.846 -19.427 -8.638 1.00 97.31 86 VAL A N 1
ATOM 663 C CA . VAL A 1 86 ? 3.991 -20.599 -8.367 1.00 97.31 86 VAL A CA 1
ATOM 664 C C . VAL A 1 86 ? 3.823 -20.830 -6.863 1.00 97.31 86 VAL A C 1
ATOM 666 O O . VAL A 1 86 ? 2.709 -21.076 -6.403 1.00 97.31 86 VAL A O 1
ATOM 669 N N . TYR A 1 87 ? 4.906 -20.705 -6.096 1.00 97.12 87 TYR A N 1
ATOM 670 C CA . TYR A 1 87 ? 4.894 -20.917 -4.650 1.00 97.12 87 TYR A CA 1
ATOM 671 C C . TYR A 1 87 ? 4.304 -19.729 -3.896 1.00 97.12 87 TYR A C 1
ATOM 673 O O . TYR A 1 87 ? 3.546 -19.923 -2.947 1.00 97.12 87 TYR A O 1
ATOM 681 N N . THR A 1 88 ? 4.620 -18.500 -4.313 1.00 97.88 88 THR A N 1
ATOM 682 C CA . THR A 1 88 ? 4.069 -17.306 -3.657 1.00 97.88 88 THR A CA 1
ATOM 683 C C . THR A 1 88 ? 2.563 -17.206 -3.867 1.00 97.88 88 THR A C 1
ATOM 685 O O . THR A 1 88 ? 1.842 -16.935 -2.913 1.00 97.88 88 THR A O 1
ATOM 688 N N . ASP A 1 89 ? 2.070 -17.508 -5.073 1.00 98.00 89 ASP A N 1
ATOM 689 C CA . ASP A 1 89 ? 0.634 -1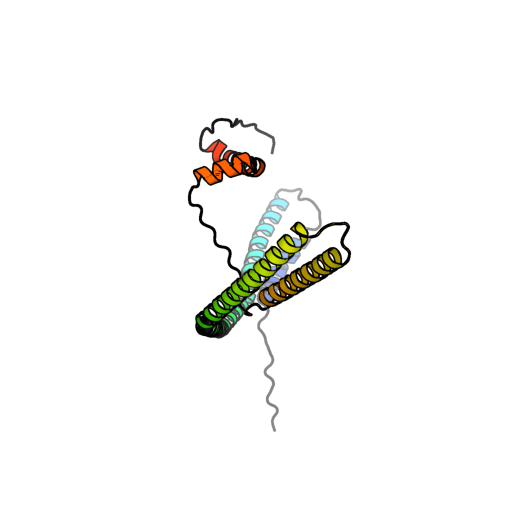7.520 -5.366 1.00 98.00 89 ASP A CA 1
ATOM 690 C C . ASP A 1 89 ? -0.102 -18.577 -4.532 1.00 98.00 89 ASP A C 1
ATOM 692 O O . 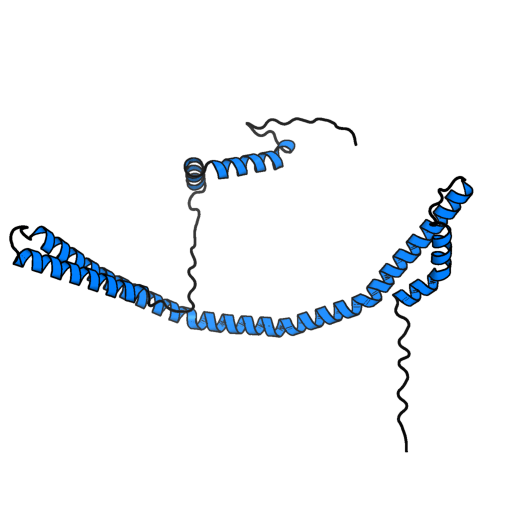ASP A 1 89 ? -1.228 -18.353 -4.088 1.00 98.00 89 ASP A O 1
ATOM 696 N N . ASP A 1 90 ? 0.502 -19.750 -4.330 1.00 97.88 90 ASP A N 1
ATOM 697 C CA . ASP A 1 90 ? -0.105 -20.806 -3.522 1.00 97.88 90 ASP A CA 1
ATOM 698 C C . ASP A 1 90 ? -0.118 -20.448 -2.028 1.00 97.88 90 ASP A C 1
ATOM 700 O O . ASP A 1 90 ? -1.146 -20.591 -1.364 1.00 97.88 90 ASP A O 1
ATOM 704 N N . ALA A 1 91 ? 0.972 -19.866 -1.518 1.00 98.19 91 ALA A N 1
ATOM 705 C CA . ALA A 1 91 ? 1.030 -19.338 -0.157 1.00 98.19 91 ALA A CA 1
ATOM 706 C C . ALA A 1 91 ? -0.025 -18.240 0.081 1.00 98.19 91 ALA A C 1
ATOM 708 O O . ALA A 1 91 ? -0.709 -18.251 1.108 1.00 98.19 91 ALA A O 1
ATOM 709 N N . GLU A 1 92 ? -0.223 -17.330 -0.879 1.00 98.19 92 GLU A N 1
ATOM 710 C CA . GLU A 1 92 ? -1.285 -16.318 -0.829 1.00 98.19 92 GLU A CA 1
ATOM 711 C C . GLU A 1 92 ? -2.683 -16.949 -0.798 1.00 98.19 92 GLU A C 1
ATOM 713 O O . GLU A 1 92 ? -3.534 -16.529 -0.007 1.00 98.19 92 GLU A O 1
ATOM 718 N N . ARG A 1 93 ? -2.924 -17.994 -1.603 1.00 98.19 93 ARG A N 1
ATOM 719 C CA . ARG A 1 93 ? -4.191 -18.744 -1.580 1.00 98.19 93 ARG A CA 1
ATOM 720 C C . ARG A 1 93 ? -4.427 -19.414 -0.231 1.00 98.19 93 ARG A C 1
ATOM 722 O O . ARG A 1 93 ? -5.527 -19.296 0.309 1.00 98.19 93 ARG A O 1
ATOM 729 N N . MET A 1 94 ? -3.416 -20.071 0.339 1.00 98.19 94 MET A N 1
ATOM 730 C CA . MET A 1 94 ? -3.503 -20.696 1.664 1.00 98.19 94 MET A CA 1
ATOM 731 C C . MET A 1 94 ? -3.794 -19.660 2.755 1.00 98.19 94 MET A C 1
ATOM 733 O O . MET A 1 94 ? -4.693 -19.857 3.575 1.00 98.19 94 MET A O 1
ATOM 737 N N . GLN A 1 95 ? -3.092 -18.524 2.737 1.00 97.56 95 GLN A N 1
ATOM 738 C CA . GLN A 1 95 ? -3.347 -17.418 3.657 1.00 97.56 95 GLN A CA 1
ATOM 739 C C . GLN A 1 95 ? -4.783 -16.893 3.509 1.00 97.56 95 GLN A C 1
ATOM 741 O O . GLN A 1 95 ? -5.479 -16.703 4.509 1.00 97.56 95 GLN A O 1
ATOM 746 N N . GLY A 1 96 ? -5.250 -16.698 2.273 1.00 96.81 96 GLY A N 1
ATOM 747 C CA . GLY A 1 96 ? -6.622 -16.291 1.974 1.00 96.81 96 GLY A CA 1
ATOM 748 C C . GLY A 1 96 ? -7.660 -17.284 2.499 1.00 96.81 96 GLY A C 1
ATOM 749 O O . GLY A 1 96 ? -8.643 -16.871 3.116 1.00 96.81 96 GLY A O 1
ATOM 750 N N . ALA A 1 97 ? -7.417 -18.587 2.335 1.00 97.75 97 ALA A N 1
ATOM 751 C CA . ALA A 1 97 ? -8.284 -19.645 2.846 1.00 97.75 97 ALA A CA 1
ATOM 752 C C . ALA A 1 97 ? -8.365 -19.634 4.381 1.00 97.75 97 ALA A C 1
ATOM 754 O O . ALA A 1 97 ? -9.462 -19.709 4.934 1.00 97.75 97 ALA A O 1
ATOM 755 N N . LEU A 1 98 ? -7.237 -19.461 5.081 1.00 97.38 98 LEU A N 1
ATOM 756 C CA . LEU A 1 98 ? -7.218 -19.337 6.543 1.00 97.38 98 LEU A CA 1
ATOM 757 C C . LEU A 1 98 ? -7.965 -18.086 7.020 1.00 97.38 98 LEU A C 1
ATOM 759 O O . LEU A 1 98 ? -8.752 -18.164 7.964 1.00 97.38 98 LEU A O 1
ATOM 763 N N . VAL A 1 99 ? -7.770 -16.942 6.354 1.00 95.94 99 VAL A N 1
ATOM 764 C CA . VAL A 1 99 ? -8.511 -15.706 6.651 1.00 95.94 99 VAL A CA 1
ATOM 765 C C . VAL A 1 99 ? -10.014 -15.913 6.455 1.00 95.94 99 VAL A C 1
ATOM 767 O O . VAL A 1 99 ? -10.795 -15.522 7.324 1.00 95.94 99 VAL A O 1
ATOM 770 N N . ALA A 1 100 ? -10.423 -16.552 5.357 1.00 95.38 100 ALA A N 1
ATOM 771 C CA . ALA A 1 100 ? -11.822 -16.859 5.080 1.00 95.38 100 ALA A CA 1
ATOM 772 C C . ALA A 1 100 ? -12.417 -17.826 6.115 1.00 95.38 100 ALA A C 1
ATOM 774 O O . ALA A 1 100 ? -13.535 -17.606 6.575 1.00 95.38 100 ALA A O 1
ATOM 775 N N . ALA A 1 101 ? -11.660 -18.839 6.545 1.00 95.44 101 ALA A N 1
ATOM 776 C CA . ALA A 1 101 ? -12.092 -19.798 7.558 1.00 95.44 101 ALA A CA 1
ATOM 777 C C . ALA A 1 101 ? -12.365 -19.131 8.918 1.00 95.44 101 ALA A C 1
ATOM 779 O O . ALA A 1 101 ? -13.359 -19.441 9.574 1.00 95.44 101 ALA A O 1
ATOM 780 N N . VAL A 1 102 ? -11.521 -18.179 9.338 1.00 94.88 102 VAL A N 1
ATOM 781 C CA . VAL A 1 102 ? -11.692 -17.484 10.630 1.00 94.88 102 VAL A CA 1
ATOM 782 C C . VAL A 1 102 ? -12.646 -16.287 10.568 1.00 94.88 102 VAL A C 1
ATOM 784 O O . VAL A 1 102 ? -13.075 -15.798 11.616 1.00 94.88 102 VAL A O 1
ATOM 787 N N . ALA A 1 103 ? -12.989 -15.789 9.375 1.00 93.44 103 ALA A N 1
ATOM 788 C CA . ALA A 1 103 ? -13.793 -14.577 9.211 1.00 93.44 103 ALA A CA 1
ATOM 789 C C . ALA A 1 103 ? -15.190 -14.658 9.868 1.00 93.44 103 ALA A C 1
ATOM 791 O O . ALA A 1 103 ? -15.525 -13.731 10.613 1.00 93.44 103 ALA A O 1
ATOM 792 N N . PRO A 1 104 ? -15.990 -15.735 9.702 1.00 93.62 104 PRO A N 1
ATOM 793 C CA . PRO A 1 104 ? -17.301 -15.839 10.347 1.00 93.62 104 PRO A CA 1
ATOM 794 C C . PRO A 1 104 ? -17.211 -15.839 11.876 1.00 93.62 104 PRO A C 1
ATOM 796 O O . PRO A 1 104 ? -18.037 -15.229 12.551 1.00 93.62 104 PRO A O 1
ATOM 799 N N . TYR A 1 105 ? -16.189 -16.494 12.431 1.00 94.25 105 TYR A N 1
ATOM 800 C CA . TYR A 1 105 ? -15.974 -16.537 13.875 1.00 94.25 105 TYR A CA 1
ATOM 801 C C . TYR A 1 105 ? -15.577 -15.163 14.426 1.00 94.25 105 TYR A C 1
ATOM 803 O O . TYR A 1 105 ? -16.162 -14.697 15.401 1.00 94.25 105 TYR A O 1
ATOM 811 N N . LYS A 1 106 ? -14.663 -14.453 13.752 1.00 92.25 106 LYS A N 1
ATOM 812 C CA . LYS A 1 106 ? -14.315 -13.071 14.116 1.00 92.25 106 LYS A CA 1
ATOM 813 C C . LYS A 1 106 ? -15.513 -12.121 14.026 1.00 92.25 106 LYS A C 1
ATOM 815 O O . LYS A 1 106 ? -15.623 -11.226 14.857 1.00 92.25 106 LYS A O 1
ATOM 820 N N . ALA A 1 107 ? -16.411 -12.315 13.057 1.00 91.19 107 ALA A N 1
ATOM 821 C CA . ALA A 1 107 ? -17.639 -11.528 12.946 1.00 91.19 107 ALA A CA 1
ATOM 822 C C . ALA A 1 107 ? -18.594 -11.771 14.128 1.00 91.19 107 ALA A C 1
ATOM 824 O O . ALA A 1 107 ? -19.143 -10.812 14.666 1.00 91.19 107 ALA A O 1
ATOM 825 N N . LYS A 1 108 ? -18.738 -13.026 14.581 1.00 93.44 108 LYS A N 1
ATOM 826 C CA . LYS A 1 108 ? -19.498 -13.357 15.800 1.00 93.44 108 LYS A CA 1
ATOM 827 C C . LYS A 1 108 ? -18.892 -12.705 17.040 1.00 93.44 108 LYS A C 1
ATOM 829 O O . LYS A 1 108 ? -19.606 -12.010 17.751 1.00 93.44 108 LYS A O 1
ATOM 834 N N . LEU A 1 109 ? -17.578 -12.832 17.235 1.00 92.56 109 LEU A N 1
ATOM 835 C CA . LEU A 1 109 ? -16.881 -12.174 18.346 1.00 92.56 109 LEU A CA 1
ATOM 836 C C . LEU A 1 109 ? -17.049 -10.649 18.311 1.00 92.56 109 LEU A C 1
ATOM 838 O O . LEU A 1 109 ? -17.199 -10.019 19.352 1.00 92.56 109 LEU A O 1
ATOM 842 N N . ALA A 1 110 ? -17.047 -10.044 17.119 1.00 90.62 110 ALA A N 1
ATOM 843 C CA . ALA A 1 110 ? -17.275 -8.612 16.975 1.00 90.62 110 ALA A CA 1
ATOM 844 C C . ALA A 1 110 ? -18.714 -8.216 17.341 1.00 90.62 110 ALA A C 1
ATOM 846 O O . ALA A 1 110 ? -18.909 -7.168 17.949 1.00 90.62 110 ALA A O 1
ATOM 847 N N . GLU A 1 111 ? -19.722 -9.027 17.007 1.00 90.56 111 GLU A N 1
ATOM 848 C CA . GLU A 1 111 ? -21.096 -8.778 17.459 1.00 90.56 111 GLU A CA 1
ATOM 849 C C . GLU A 1 111 ? -21.240 -8.944 18.971 1.00 90.56 111 GLU A C 1
ATOM 851 O O . GLU A 1 111 ? -21.810 -8.073 19.620 1.00 90.56 111 GLU A O 1
ATOM 856 N N . GLU A 1 112 ? -20.679 -10.009 19.543 1.00 91.44 112 GLU A N 1
ATOM 857 C CA . GLU A 1 112 ? -20.677 -10.230 20.992 1.00 91.44 112 GLU A CA 1
ATOM 858 C C . GLU A 1 112 ? -20.013 -9.065 21.730 1.00 91.44 112 GLU A C 1
ATOM 860 O O . GLU A 1 112 ? -20.540 -8.584 22.733 1.00 91.44 112 GLU A O 1
ATOM 865 N N . GLN A 1 113 ? -18.893 -8.557 21.211 1.00 89.62 113 GLN A N 1
ATOM 866 C CA . GLN A 1 113 ? -18.217 -7.407 21.797 1.00 89.62 113 GLN A CA 1
ATOM 867 C C . GLN A 1 113 ? -19.029 -6.120 21.648 1.00 89.62 113 GLN A C 1
ATOM 869 O O . GLN A 1 113 ? -19.133 -5.363 22.609 1.00 89.62 113 GLN A O 1
ATOM 874 N N . ARG A 1 114 ? -19.671 -5.889 20.494 1.00 88.12 114 ARG A N 1
ATOM 875 C CA . ARG A 1 114 ? -20.594 -4.756 20.317 1.00 88.12 114 ARG A CA 1
ATOM 876 C C . ARG A 1 114 ? -21.787 -4.845 21.264 1.00 88.12 114 ARG A C 1
ATOM 878 O O . ARG A 1 114 ? -22.225 -3.822 21.774 1.00 88.12 114 ARG A O 1
ATOM 885 N N . ALA A 1 115 ? -22.313 -6.040 21.520 1.00 90.75 115 ALA A N 1
ATOM 886 C CA . ALA A 1 115 ? -23.391 -6.241 22.483 1.00 90.75 115 ALA A CA 1
ATOM 887 C C . ALA A 1 115 ? -22.935 -5.936 23.919 1.00 90.75 115 ALA A C 1
ATOM 889 O O . ALA A 1 115 ? -23.643 -5.237 24.640 1.00 90.75 115 ALA A O 1
ATOM 890 N N . LYS A 1 116 ? -21.736 -6.388 24.311 1.00 90.06 116 LYS A N 1
ATOM 891 C CA . LYS A 1 116 ? -21.127 -6.045 25.609 1.00 90.06 116 LYS A CA 1
ATOM 892 C C . LYS A 1 116 ? -20.876 -4.547 25.745 1.00 90.06 116 LYS A C 1
ATOM 894 O O . LYS A 1 116 ? -21.149 -3.980 26.794 1.00 90.06 116 LYS A O 1
ATOM 899 N N . GLU A 1 117 ? -20.385 -3.910 24.687 1.00 90.44 117 GLU A N 1
ATOM 900 C CA . GLU A 1 117 ? -20.163 -2.468 24.644 1.00 90.44 117 GLU A CA 1
ATOM 901 C C . GLU A 1 117 ? -21.479 -1.697 24.798 1.00 90.44 117 GLU A C 1
ATOM 903 O O . GLU A 1 117 ? -21.556 -0.812 25.646 1.00 90.44 117 GLU A O 1
ATOM 908 N N . ARG A 1 118 ? -22.535 -2.073 24.059 1.00 89.31 118 ARG A N 1
ATOM 909 C CA . ARG A 1 118 ? -23.876 -1.484 24.216 1.00 89.31 118 ARG A CA 1
ATOM 910 C C . ARG A 1 118 ? -24.379 -1.621 25.652 1.00 89.31 118 ARG A C 1
ATOM 912 O O . ARG A 1 118 ? -24.745 -0.619 26.251 1.00 89.31 118 ARG A O 1
ATOM 919 N N . ALA A 1 119 ? -24.310 -2.821 26.226 1.00 91.12 119 ALA A N 1
ATOM 920 C CA . ALA A 1 119 ? -24.749 -3.063 27.600 1.00 91.12 119 ALA A CA 1
ATOM 921 C C . ALA A 1 119 ? -23.940 -2.253 28.633 1.00 91.12 119 ALA A C 1
ATOM 923 O O . ALA A 1 119 ? -24.506 -1.724 29.589 1.00 91.12 119 ALA A O 1
ATOM 924 N N . ALA A 1 120 ? -22.623 -2.119 28.444 1.00 90.75 120 ALA A N 1
ATOM 925 C CA . ALA A 1 120 ? -21.773 -1.335 29.336 1.00 90.75 120 ALA A CA 1
ATOM 926 C C . ALA A 1 120 ? -22.079 0.170 29.249 1.00 90.75 120 ALA A C 1
ATOM 928 O O . ALA A 1 120 ? -22.121 0.848 30.275 1.00 90.75 120 ALA A O 1
ATOM 929 N N . TRP A 1 121 ? -22.342 0.688 28.046 1.00 87.25 121 TRP A N 1
ATOM 930 C CA . TRP A 1 121 ? -22.750 2.080 27.851 1.00 87.25 121 TRP A CA 1
ATOM 931 C C . TRP A 1 121 ? -24.172 2.361 28.342 1.00 87.25 121 TRP A C 1
ATOM 933 O O . TRP A 1 121 ? -24.398 3.420 28.915 1.00 87.25 121 TRP A O 1
ATOM 943 N N . GLU A 1 122 ? -25.110 1.424 28.197 1.00 90.31 122 GLU A N 1
ATOM 944 C CA . GLU A 1 122 ? -26.452 1.520 28.792 1.00 90.31 122 GLU A CA 1
ATOM 945 C C . GLU A 1 122 ? -26.383 1.569 30.326 1.00 90.31 122 GLU A C 1
ATOM 947 O O . GLU A 1 122 ? -27.060 2.385 30.955 1.00 90.31 122 GLU A O 1
ATOM 952 N N . ALA A 1 123 ? -25.523 0.748 30.939 1.00 89.44 123 ALA A N 1
ATOM 953 C CA . ALA A 1 123 ? -25.281 0.786 32.379 1.00 89.44 123 ALA A CA 1
ATOM 954 C C . ALA A 1 123 ? -24.647 2.118 32.820 1.00 89.44 123 ALA A C 1
ATOM 956 O O . ALA A 1 123 ? -25.109 2.721 33.788 1.00 89.44 123 ALA A O 1
ATOM 957 N N . ALA A 1 124 ? -23.643 2.613 32.087 1.00 89.56 124 ALA A N 1
ATOM 958 C CA . ALA A 1 124 ? -23.023 3.907 32.367 1.00 89.56 124 ALA A CA 1
ATOM 959 C C . ALA A 1 124 ? -24.003 5.080 32.190 1.00 89.56 124 ALA A C 1
ATOM 961 O O . ALA A 1 124 ? -23.996 6.007 32.998 1.00 89.56 124 ALA A O 1
ATOM 962 N N . ASP A 1 125 ? -24.883 5.028 31.184 1.00 88.12 125 ASP A N 1
ATOM 963 C CA . ASP A 1 125 ? -25.928 6.034 30.974 1.00 88.12 125 ASP A CA 1
ATOM 964 C C . ASP A 1 125 ? -26.938 6.054 32.126 1.00 88.12 125 ASP A C 1
ATOM 966 O O . ASP A 1 125 ? -27.337 7.124 32.588 1.00 88.12 125 ASP A O 1
ATOM 970 N N . LYS A 1 126 ? -27.315 4.880 32.647 1.00 89.44 126 LYS A N 1
ATOM 971 C CA . LYS A 1 126 ? -28.176 4.786 33.829 1.00 89.44 126 LYS A CA 1
ATOM 972 C C . LYS A 1 126 ? -27.525 5.453 35.045 1.00 89.44 126 LYS A C 1
ATOM 974 O O . LYS A 1 126 ? -28.163 6.292 35.676 1.00 89.44 126 LYS A O 1
ATOM 979 N N . THR A 1 127 ? -26.257 5.149 35.330 1.00 89.56 127 THR A N 1
ATOM 980 C CA . THR A 1 127 ? -25.517 5.769 36.443 1.00 89.56 127 THR A CA 1
ATOM 981 C C . THR A 1 127 ? -25.358 7.278 36.256 1.00 89.56 127 THR A C 1
ATOM 983 O O . THR A 1 127 ? -25.500 8.030 37.218 1.00 89.56 127 THR A O 1
ATOM 986 N N . ARG A 1 128 ? -25.141 7.748 35.021 1.00 90.56 128 ARG A N 1
ATOM 987 C CA . ARG A 1 128 ? -25.121 9.181 34.698 1.00 90.56 128 ARG A CA 1
ATOM 988 C C . ARG A 1 128 ? -26.448 9.858 35.036 1.00 90.56 128 ARG A C 1
ATOM 990 O O . ARG A 1 128 ? -26.450 10.857 35.747 1.00 90.56 128 ARG A O 1
ATOM 997 N N . ARG A 1 129 ? -27.576 9.303 34.583 1.00 87.62 129 ARG A N 1
ATOM 998 C CA . ARG A 1 129 ? -28.910 9.864 34.872 1.00 87.62 129 ARG A CA 1
ATOM 999 C C . ARG A 1 129 ? -29.215 9.883 36.372 1.00 87.62 129 ARG A C 1
ATOM 1001 O O . ARG A 1 129 ? -29.803 10.840 36.863 1.00 87.62 129 ARG A O 1
ATOM 1008 N N . GLU A 1 130 ? -28.807 8.848 37.105 1.00 88.81 130 GLU A N 1
ATOM 1009 C CA . GLU A 1 130 ? -28.946 8.781 38.567 1.00 88.81 130 GLU A CA 1
ATOM 1010 C C . GLU A 1 130 ? -28.079 9.837 39.280 1.00 88.81 130 GLU A C 1
ATOM 1012 O O . GLU A 1 130 ? -28.535 10.473 40.236 1.00 88.81 130 GLU A O 1
ATOM 1017 N N . ALA A 1 131 ? -26.860 10.082 38.793 1.00 89.06 131 ALA A N 1
ATOM 1018 C CA . ALA A 1 131 ? -25.984 11.132 39.306 1.00 89.06 131 ALA A CA 1
ATOM 1019 C C . ALA A 1 131 ? -26.517 12.542 39.007 1.00 89.06 131 ALA A C 1
ATOM 1021 O O . ALA A 1 131 ? -26.526 13.392 39.899 1.00 89.06 131 ALA A O 1
ATOM 1022 N N . GLU A 1 132 ? -27.027 12.778 37.797 1.00 87.69 132 GLU A N 1
ATOM 1023 C CA . GLU A 1 132 ? -27.690 14.028 37.407 1.00 87.69 132 GLU A CA 1
ATOM 1024 C C . GLU A 1 132 ? -28.938 14.296 38.260 1.00 87.69 132 GLU A C 1
ATOM 1026 O O . GLU A 1 132 ? -29.113 15.407 38.762 1.00 87.69 132 GLU A O 1
ATOM 1031 N N . ALA A 1 133 ? -29.772 13.278 38.495 1.00 90.56 133 ALA A N 1
ATOM 1032 C CA . ALA A 1 133 ? -30.955 13.399 39.347 1.00 90.56 133 ALA A CA 1
ATOM 1033 C C . ALA A 1 133 ? -30.586 13.700 40.810 1.00 90.56 133 ALA A C 1
ATOM 1035 O O . ALA A 1 133 ? -31.213 14.548 41.447 1.00 90.56 133 ALA A O 1
ATOM 1036 N N . THR A 1 134 ? -29.537 13.054 41.330 1.00 90.38 134 THR A N 1
ATOM 1037 C CA . THR A 1 134 ? -29.021 13.303 42.686 1.00 90.38 134 THR A CA 1
ATOM 1038 C C . THR A 1 134 ? -28.472 14.726 42.812 1.00 90.38 134 THR A C 1
ATOM 1040 O O . THR A 1 134 ? -28.738 15.405 43.800 1.00 90.38 134 THR A O 1
ATOM 1043 N N . ALA A 1 135 ? -27.759 15.214 41.793 1.00 89.00 135 ALA A N 1
ATOM 1044 C CA . ALA A 1 135 ? -27.282 16.593 41.729 1.00 89.00 135 ALA A CA 1
ATOM 1045 C C . ALA A 1 135 ? -28.426 17.613 41.657 1.00 89.00 135 ALA A C 1
ATOM 1047 O O . ALA A 1 135 ? -28.359 18.640 42.326 1.00 89.00 135 ALA A O 1
ATOM 1048 N N . ALA A 1 136 ? -29.478 17.323 40.889 1.00 90.25 136 ALA A N 1
ATOM 1049 C CA . ALA A 1 136 ? -30.638 18.200 40.752 1.00 90.25 136 ALA A CA 1
ATOM 1050 C C . ALA A 1 136 ? -31.476 18.299 42.040 1.00 90.25 136 ALA A C 1
ATOM 1052 O O . ALA A 1 136 ? -32.061 19.346 42.309 1.00 90.25 136 ALA A O 1
ATOM 1053 N N . ALA A 1 137 ? -31.534 17.227 42.835 1.00 91.00 137 ALA A N 1
ATOM 1054 C CA . ALA A 1 137 ? -32.285 17.188 44.090 1.00 91.00 137 ALA A CA 1
ATOM 1055 C C . ALA A 1 137 ? -31.513 17.755 45.300 1.00 91.00 137 ALA A C 1
ATOM 1057 O O . ALA A 1 137 ? -32.116 18.022 46.340 1.00 91.00 137 ALA A O 1
ATOM 1058 N N . ALA A 1 138 ? -30.192 17.927 45.196 1.00 91.12 138 ALA A N 1
ATOM 1059 C CA . ALA A 1 138 ? -29.347 18.325 46.317 1.00 91.12 138 ALA A CA 1
ATOM 1060 C C . ALA A 1 138 ? -29.395 19.836 46.596 1.00 91.12 138 ALA A C 1
ATOM 1062 O O . ALA A 1 138 ? -29.131 20.664 45.724 1.00 91.12 138 ALA A O 1
ATOM 1063 N N . SER A 1 139 ? -29.641 20.204 47.857 1.00 88.12 139 SER A N 1
ATOM 1064 C CA . SER A 1 139 ? -29.496 21.591 48.311 1.00 88.12 139 SER A CA 1
ATOM 1065 C C . SER A 1 139 ? -28.020 21.980 48.446 1.00 88.12 139 SER A C 1
ATOM 1067 O O . SER A 1 139 ? -27.208 21.221 48.980 1.00 88.12 139 SER A O 1
ATOM 1069 N N . ALA A 1 140 ? -27.668 23.198 48.026 1.00 86.94 140 ALA A N 1
ATOM 1070 C CA . ALA A 1 140 ? -26.314 23.744 48.166 1.00 86.94 140 ALA A CA 1
ATOM 1071 C C . ALA A 1 140 ? -25.901 23.990 49.630 1.00 86.94 140 ALA A C 1
ATOM 1073 O O . ALA A 1 140 ? -24.712 24.047 49.934 1.00 86.94 140 ALA A O 1
ATOM 1074 N N . SER A 1 141 ? -26.872 24.131 50.536 1.00 88.56 141 SER A N 1
ATOM 1075 C CA . SER A 1 141 ? -26.641 24.363 51.967 1.00 88.56 141 SER A CA 1
ATOM 1076 C C . SER A 1 141 ? -26.626 23.087 52.818 1.00 88.56 141 SER A C 1
ATOM 1078 O O . SER A 1 141 ? -26.434 23.180 54.028 1.00 88.56 141 SER A O 1
ATOM 1080 N N . ASP A 1 142 ? -26.806 21.907 52.215 1.00 92.81 142 ASP A N 1
ATOM 1081 C CA . ASP A 1 142 ? -26.805 20.613 52.905 1.00 92.81 142 ASP A CA 1
ATOM 1082 C C . ASP A 1 142 ? -25.527 19.825 52.575 1.00 92.81 142 ASP A C 1
ATOM 1084 O O . ASP A 1 142 ? -25.333 19.345 51.457 1.00 92.81 142 ASP A O 1
ATOM 1088 N N . LEU A 1 143 ? -24.642 19.691 53.566 1.00 87.38 143 LEU A N 1
ATOM 1089 C CA . LEU A 1 143 ? -23.353 19.012 53.416 1.00 87.38 143 LEU A CA 1
ATOM 1090 C C . LEU A 1 143 ? -23.500 17.517 53.083 1.00 87.38 143 LEU A C 1
ATOM 1092 O O . LEU A 1 143 ? -22.691 16.991 52.317 1.00 87.38 143 LEU A O 1
ATOM 1096 N N . GLU A 1 144 ? -24.508 16.832 53.625 1.00 91.88 144 GLU A N 1
ATOM 1097 C CA . GLU A 1 144 ? -24.742 15.414 53.328 1.00 91.88 144 GLU A CA 1
ATOM 1098 C C . GLU A 1 144 ? -25.290 15.243 51.908 1.00 91.88 144 GLU A C 1
ATOM 1100 O O . GLU A 1 144 ? -24.843 14.355 51.178 1.00 91.88 144 GLU A O 1
ATOM 1105 N N . ALA A 1 145 ? -26.152 16.160 51.454 1.00 90.88 145 ALA A N 1
ATOM 1106 C CA . ALA A 1 145 ? -26.582 16.196 50.057 1.00 90.88 145 ALA A CA 1
ATOM 1107 C C . ALA A 1 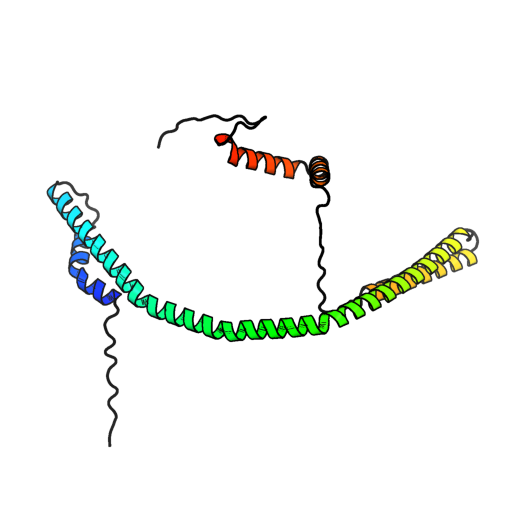145 ? -25.395 16.435 49.104 1.00 90.88 145 ALA A C 1
ATOM 1109 O O . ALA A 1 145 ? -25.265 15.748 48.092 1.00 90.88 145 ALA A O 1
ATOM 1110 N N . GLN A 1 146 ? -24.468 17.338 49.446 1.00 91.25 146 GLN A N 1
ATOM 1111 C CA . GLN A 1 146 ? -23.256 17.564 48.645 1.00 91.25 146 GLN A CA 1
ATOM 1112 C C . GLN A 1 146 ? -22.315 16.345 48.628 1.00 91.25 146 GLN A C 1
ATOM 1114 O O . GLN A 1 146 ? -21.725 16.037 47.588 1.00 91.25 146 GLN A O 1
ATOM 1119 N N . ARG A 1 147 ? -22.200 15.603 49.739 1.00 92.75 147 ARG A N 1
ATOM 1120 C CA . ARG A 1 147 ? -21.457 14.329 49.790 1.00 92.75 147 ARG A CA 1
ATOM 1121 C C . ARG A 1 147 ? -22.094 13.265 48.896 1.00 92.75 147 ARG A C 1
ATOM 1123 O O . ARG A 1 147 ? -21.369 12.581 48.174 1.00 92.75 147 ARG A O 1
ATOM 1130 N N . ALA A 1 148 ? -23.424 13.170 48.883 1.00 90.75 148 ALA A N 1
ATOM 1131 C CA . ALA A 1 148 ? -24.155 12.263 48.000 1.00 90.75 148 ALA A CA 1
ATOM 1132 C C . ALA A 1 148 ? -23.940 12.603 46.513 1.00 90.75 148 ALA A C 1
ATOM 1134 O O . ALA A 1 148 ? -23.694 11.703 45.711 1.00 90.75 148 ALA A O 1
ATOM 1135 N N . VAL A 1 149 ? -23.929 13.891 46.145 1.00 91.44 149 VAL A N 1
ATOM 1136 C CA . VAL A 1 149 ? -23.597 14.337 44.778 1.00 91.44 149 VAL A CA 1
ATOM 1137 C C . VAL A 1 149 ? -22.168 13.963 44.392 1.00 91.44 149 VAL A C 1
ATOM 1139 O O . VAL A 1 149 ? -21.940 13.476 43.285 1.00 91.44 149 VAL A O 1
ATOM 1142 N N . ALA A 1 150 ? -21.195 14.171 45.284 1.00 92.94 150 ALA A N 1
ATOM 1143 C CA . ALA A 1 150 ? -19.805 13.801 45.024 1.00 92.94 150 ALA A CA 1
ATOM 1144 C C . ALA A 1 150 ? -19.642 12.283 44.829 1.00 92.94 150 ALA A C 1
ATOM 1146 O O . ALA A 1 150 ? -18.963 11.856 43.894 1.00 92.94 150 ALA A O 1
ATOM 1147 N N . ALA A 1 151 ? -20.309 11.472 45.656 1.00 92.88 151 ALA A N 1
ATOM 1148 C CA . ALA A 1 151 ? -20.317 10.018 45.521 1.00 92.88 151 ALA A CA 1
ATOM 1149 C C . ALA A 1 151 ? -20.976 9.561 44.206 1.00 92.88 151 ALA A C 1
ATOM 1151 O O . ALA A 1 151 ? -20.424 8.710 43.510 1.00 92.88 151 ALA A O 1
ATOM 1152 N N . ALA A 1 152 ? -22.105 10.163 43.822 1.00 92.19 152 ALA A N 1
ATOM 1153 C CA . ALA A 1 152 ? -22.797 9.832 42.578 1.00 92.19 152 ALA A CA 1
ATOM 1154 C C . ALA A 1 152 ? -21.979 10.217 41.330 1.00 92.19 152 ALA A C 1
ATOM 1156 O O . ALA A 1 152 ? -21.893 9.436 40.384 1.00 92.19 152 ALA A O 1
ATOM 1157 N N . LYS A 1 153 ? -21.291 11.368 41.351 1.00 92.31 153 LYS A N 1
ATOM 1158 C CA . LYS A 1 153 ? -20.340 11.763 40.294 1.00 92.31 153 LYS A CA 1
ATOM 1159 C C . LYS A 1 153 ? -19.147 10.814 40.196 1.00 92.31 153 LYS A C 1
ATOM 1161 O O . LYS A 1 153 ? -18.702 10.493 39.098 1.00 92.31 153 LYS A O 1
ATOM 1166 N N . GLN A 1 154 ? 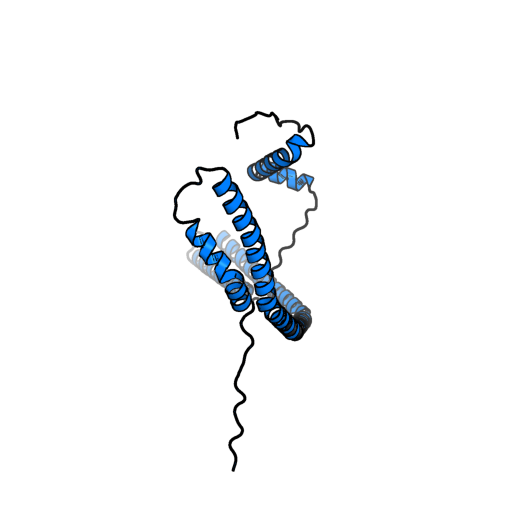-18.617 10.349 41.325 1.00 93.50 154 GLN A N 1
ATOM 1167 C CA . GLN A 1 154 ? -17.529 9.371 41.314 1.00 93.50 154 GLN A CA 1
ATOM 1168 C C . GLN A 1 154 ? -17.991 8.032 40.714 1.00 93.50 154 GLN A C 1
ATOM 1170 O O . GLN A 1 154 ? -17.281 7.462 39.884 1.00 93.50 154 GLN A O 1
ATOM 1175 N N . ALA A 1 155 ? -19.201 7.580 41.058 1.00 90.50 155 ALA A N 1
ATOM 1176 C CA . ALA A 1 155 ? -19.808 6.386 40.474 1.00 90.50 155 ALA A CA 1
ATOM 1177 C C . ALA A 1 155 ? -20.036 6.525 38.956 1.00 90.50 155 ALA A C 1
ATOM 1179 O O . ALA A 1 155 ? -19.759 5.588 38.209 1.00 90.50 155 ALA A O 1
ATOM 1180 N N . GLU A 1 156 ? -20.462 7.700 38.476 1.00 93.50 156 GLU A N 1
ATOM 1181 C CA . GLU A 1 156 ? -20.556 8.003 37.041 1.00 93.50 156 GLU A CA 1
ATOM 1182 C C . GLU A 1 156 ? -19.193 7.861 36.345 1.00 93.50 156 GLU A C 1
ATOM 1184 O O . GLU A 1 156 ? -19.081 7.173 35.328 1.00 93.50 156 GLU A O 1
ATOM 1189 N N . ILE A 1 157 ? -18.142 8.477 36.896 1.00 92.56 157 ILE A N 1
ATOM 1190 C CA . ILE A 1 157 ? -16.785 8.420 36.331 1.00 92.56 157 ILE A CA 1
ATOM 1191 C C . ILE A 1 157 ? -16.286 6.972 36.254 1.00 92.56 157 ILE A C 1
ATOM 1193 O O . ILE A 1 157 ? -15.666 6.576 35.263 1.00 92.56 157 ILE A O 1
ATOM 1197 N N . GLU A 1 158 ? -16.530 6.171 37.288 1.00 93.44 158 GLU A N 1
ATOM 1198 C CA . GLU A 1 158 ? -16.145 4.759 37.321 1.00 93.44 158 GLU A CA 1
ATOM 1199 C C . GLU A 1 158 ? -16.926 3.927 36.301 1.00 93.44 158 GLU A C 1
ATOM 1201 O O . GLU A 1 158 ? -16.317 3.137 35.573 1.00 93.44 158 GLU A O 1
ATOM 1206 N N . ALA A 1 159 ? -18.232 4.164 36.160 1.00 90.25 159 ALA A N 1
ATOM 1207 C CA . ALA A 1 159 ? -19.064 3.504 35.159 1.00 90.25 159 ALA A CA 1
ATOM 1208 C C . ALA A 1 159 ? -18.632 3.862 33.724 1.00 90.25 159 ALA A C 1
ATOM 1210 O O . ALA A 1 159 ? -18.493 2.976 32.878 1.00 90.25 159 ALA A O 1
ATOM 1211 N N . GLN A 1 160 ? -18.315 5.134 33.454 1.00 91.62 160 GLN A N 1
ATOM 1212 C CA . GLN A 1 160 ? -17.777 5.562 32.157 1.00 91.62 160 GLN A CA 1
ATOM 1213 C C . GLN A 1 160 ? -16.398 4.955 31.866 1.00 91.62 160 GLN A C 1
ATOM 1215 O O . GLN A 1 160 ? -16.127 4.540 30.734 1.00 91.62 160 GLN A O 1
ATOM 1220 N N . LYS A 1 161 ? -15.513 4.866 32.870 1.00 92.62 161 LYS A N 1
ATOM 1221 C CA . LYS A 1 161 ? -14.206 4.201 32.729 1.00 92.62 161 LYS A CA 1
ATOM 1222 C C . LYS A 1 161 ? -14.364 2.712 32.433 1.00 92.62 161 LYS A C 1
ATOM 1224 O O . LYS A 1 161 ? -13.654 2.200 31.567 1.00 92.62 161 LYS A O 1
ATOM 1229 N N . ALA A 1 162 ? -15.295 2.037 33.106 1.00 90.69 162 ALA A N 1
ATOM 1230 C CA . ALA A 1 162 ? -15.600 0.631 32.868 1.00 90.69 162 ALA A CA 1
ATOM 1231 C C . ALA A 1 162 ? -16.142 0.404 31.446 1.00 90.69 162 ALA A C 1
ATOM 1233 O O . ALA A 1 162 ? -15.611 -0.443 30.727 1.00 90.69 162 ALA A O 1
ATOM 1234 N N . ALA A 1 163 ? -17.106 1.212 30.990 1.00 88.56 163 ALA A N 1
ATOM 1235 C CA . ALA A 1 163 ? -17.620 1.147 29.618 1.00 88.56 163 ALA A CA 1
ATOM 1236 C C . ALA A 1 163 ? -16.517 1.405 28.577 1.00 88.56 163 ALA A C 1
ATOM 1238 O O . ALA A 1 163 ? -16.347 0.641 27.626 1.00 88.56 163 ALA A O 1
ATOM 1239 N N . SER A 1 164 ? -15.678 2.414 28.817 1.00 89.88 164 SER A N 1
ATOM 1240 C CA . SER A 1 164 ? -14.539 2.737 27.951 1.00 89.88 164 SER A CA 1
ATOM 1241 C C . SER A 1 164 ? -13.492 1.619 27.884 1.00 89.88 164 SER A C 1
ATOM 1243 O O . SER A 1 164 ? -12.816 1.472 26.865 1.00 89.88 164 SER A O 1
ATOM 1245 N N . ALA A 1 165 ? -13.312 0.837 28.953 1.00 91.00 165 ALA A N 1
ATOM 1246 C CA . ALA A 1 165 ? -12.415 -0.316 28.949 1.00 91.00 165 ALA A CA 1
ATOM 1247 C C . ALA A 1 165 ? -12.951 -1.444 28.052 1.00 91.00 165 ALA A C 1
ATOM 1249 O O . ALA A 1 165 ? -12.179 -2.031 27.295 1.00 91.00 165 ALA A O 1
ATOM 1250 N N . VAL A 1 166 ? -14.268 -1.677 28.057 1.00 88.31 166 VAL A N 1
ATOM 1251 C CA . VAL A 1 166 ? -14.933 -2.656 27.178 1.00 88.31 166 VAL A CA 1
ATOM 1252 C C . VAL A 1 166 ? -14.807 -2.254 25.704 1.00 88.31 166 VAL A C 1
ATOM 1254 O O . VAL A 1 166 ? -14.474 -3.097 24.871 1.00 88.31 166 VAL A O 1
ATOM 1257 N N . SER A 1 167 ? -14.963 -0.966 25.375 1.00 83.44 167 SER A N 1
ATOM 1258 C CA . SER A 1 167 ? -14.770 -0.443 24.008 1.00 83.44 167 SER A CA 1
ATOM 1259 C C . SER A 1 167 ? -13.337 -0.612 23.470 1.00 83.44 167 SER A C 1
ATOM 1261 O O . SER A 1 167 ? -13.110 -0.607 22.254 1.00 83.44 167 SER A O 1
ATOM 1263 N N . LYS A 1 168 ? -12.336 -0.728 24.355 1.00 86.81 168 LYS A N 1
ATOM 1264 C CA . LYS A 1 168 ? -10.925 -0.926 23.975 1.00 86.81 168 LYS A CA 1
ATOM 1265 C C . LYS A 1 168 ? -10.590 -2.385 23.677 1.00 86.81 168 LYS A C 1
ATOM 1267 O O . LYS A 1 168 ? -9.642 -2.635 22.932 1.00 86.81 168 LYS A O 1
ATOM 1272 N N . ASP A 1 169 ? -11.354 -3.326 24.221 1.00 82.56 169 ASP A N 1
ATOM 1273 C CA . ASP A 1 169 ? -11.181 -4.752 23.963 1.00 82.56 169 ASP A CA 1
ATOM 1274 C C . ASP A 1 169 ? -11.771 -5.109 22.592 1.00 82.56 169 ASP A C 1
ATOM 1276 O O . ASP A 1 169 ? -12.947 -5.427 22.451 1.00 82.56 169 ASP A O 1
ATOM 1280 N N . LYS A 1 170 ? -10.960 -4.953 21.541 1.00 79.50 170 LYS A N 1
ATOM 1281 C CA . LYS A 1 170 ? -11.367 -5.171 20.146 1.00 79.50 170 LYS A CA 1
ATOM 1282 C C . LYS A 1 170 ? -10.841 -6.500 19.619 1.00 79.50 170 LYS A C 1
ATOM 1284 O O . LYS A 1 170 ? -9.694 -6.881 19.856 1.00 79.50 170 LYS A O 1
ATOM 1289 N N . VAL A 1 171 ? -11.648 -7.157 18.788 1.00 85.56 171 VAL A N 1
ATOM 1290 C CA . VAL A 1 171 ? -11.251 -8.385 18.086 1.00 85.56 171 VAL A CA 1
ATOM 1291 C C . VAL A 1 171 ? -10.073 -8.097 17.146 1.00 85.56 171 VAL A C 1
ATOM 1293 O O . VAL A 1 171 ? -10.177 -7.304 16.208 1.00 85.56 171 VAL A O 1
ATOM 1296 N N . LYS A 1 172 ? -8.937 -8.763 17.383 1.00 85.00 172 LYS A N 1
ATOM 1297 C CA . LYS A 1 172 ? -7.716 -8.593 16.581 1.00 85.00 172 LYS A CA 1
ATOM 1298 C C . LYS A 1 172 ? -7.878 -9.129 15.156 1.00 85.00 172 LYS A C 1
ATOM 1300 O O . LYS A 1 172 ? -8.526 -10.147 14.905 1.00 85.00 172 LYS A O 1
ATOM 1305 N N . GLY A 1 173 ? -7.199 -8.479 14.210 1.00 80.50 173 GLY A N 1
ATOM 1306 C CA . GLY A 1 173 ? -7.152 -8.918 12.814 1.00 80.50 173 GLY A CA 1
ATOM 1307 C C . GLY A 1 173 ? -8.482 -8.762 12.071 1.00 80.50 173 GLY A C 1
ATOM 1308 O O . GLY A 1 173 ? -8.766 -9.572 11.188 1.00 80.50 173 GLY A O 1
ATOM 1309 N N . LEU A 1 174 ? -9.288 -7.770 12.459 1.00 84.00 174 LEU A N 1
ATOM 1310 C CA . LEU A 1 174 ? -10.345 -7.171 11.646 1.00 84.00 174 LEU A CA 1
ATOM 1311 C C . LEU A 1 174 ? -9.851 -5.811 11.141 1.00 84.00 174 LEU A C 1
ATOM 1313 O O . LEU A 1 174 ? -9.176 -5.088 11.872 1.00 84.00 174 LEU A O 1
ATOM 1317 N N . ARG A 1 175 ? -10.190 -5.463 9.897 1.00 83.50 175 ARG A N 1
ATOM 1318 C CA . ARG A 1 175 ? -9.936 -4.127 9.341 1.00 83.50 175 ARG A CA 1
ATOM 1319 C C . ARG A 1 175 ? -11.217 -3.300 9.366 1.00 83.50 175 ARG A C 1
ATOM 1321 O O . ARG A 1 175 ? -12.286 -3.824 9.055 1.00 83.50 175 ARG A O 1
ATOM 1328 N N . THR A 1 176 ? -11.100 -2.013 9.672 1.00 84.75 176 THR A N 1
ATOM 1329 C CA . THR A 1 176 ? -12.192 -1.057 9.461 1.00 84.75 176 THR A CA 1
ATOM 1330 C C . THR A 1 176 ? -12.302 -0.781 7.968 1.00 84.75 176 THR A C 1
ATOM 1332 O O . THR A 1 176 ? -11.327 -0.373 7.342 1.00 84.75 176 THR A O 1
ATOM 1335 N N . VAL A 1 177 ? -13.474 -1.029 7.389 1.00 85.19 177 VAL A N 1
ATOM 1336 C CA . VAL A 1 177 ? -13.765 -0.681 5.995 1.00 85.19 177 VAL A CA 1
ATOM 1337 C C . VAL A 1 177 ? -14.944 0.272 5.996 1.00 85.19 177 VAL A C 1
ATOM 1339 O O . VAL A 1 177 ? -16.070 -0.140 6.266 1.00 85.19 177 VAL A O 1
ATOM 1342 N N . THR A 1 178 ? -14.679 1.535 5.683 1.00 86.25 178 THR A N 1
ATOM 1343 C CA . THR A 1 178 ? -15.728 2.517 5.417 1.00 86.25 178 THR A CA 1
ATOM 1344 C C . THR A 1 178 ? -16.161 2.355 3.970 1.00 86.25 178 THR A C 1
ATOM 1346 O O . THR A 1 178 ? -15.339 2.433 3.059 1.00 86.25 178 THR A O 1
ATOM 1349 N N . ARG A 1 179 ? -17.446 2.081 3.755 1.00 84.06 179 ARG A N 1
ATOM 1350 C CA . ARG A 1 179 ? -18.054 2.057 2.424 1.00 84.06 179 ARG A CA 1
ATOM 1351 C C . ARG A 1 179 ? -18.958 3.268 2.296 1.00 84.06 179 ARG A C 1
ATOM 1353 O O . ARG A 1 179 ? -19.645 3.610 3.253 1.00 84.06 179 ARG A O 1
ATOM 1360 N N . PHE A 1 180 ? -18.942 3.884 1.127 1.00 84.19 180 PHE A N 1
ATOM 1361 C CA . PHE A 1 180 ? -19.852 4.958 0.771 1.00 84.19 180 PHE A CA 1
ATOM 1362 C C . PHE A 1 180 ? -20.529 4.605 -0.549 1.00 84.19 180 PHE A C 1
ATOM 1364 O O . PHE A 1 180 ? -19.971 3.877 -1.372 1.00 84.19 180 PHE A O 1
ATOM 1371 N N . GLU A 1 181 ? -21.732 5.120 -0.730 1.00 87.56 181 GLU A N 1
ATOM 1372 C CA . GLU A 1 181 ? -22.500 5.012 -1.959 1.00 87.56 181 GLU A CA 1
ATOM 1373 C C . GLU A 1 181 ? -23.069 6.395 -2.254 1.00 87.56 181 GLU A C 1
ATOM 1375 O O . GLU A 1 181 ? -23.618 7.046 -1.363 1.00 87.56 181 GLU A O 1
ATOM 1380 N N . VAL A 1 182 ? -22.914 6.860 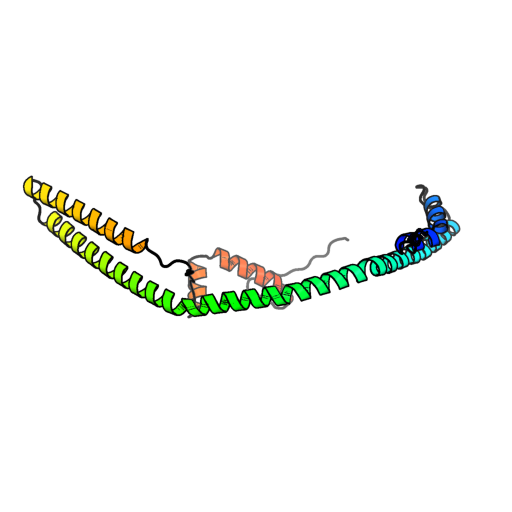-3.493 1.00 88.19 182 VAL A N 1
ATOM 1381 C CA . VAL A 1 182 ? -23.533 8.111 -3.932 1.00 88.19 182 VAL A CA 1
ATOM 1382 C C . VAL A 1 182 ? -24.951 7.794 -4.377 1.00 88.19 182 VAL A C 1
ATOM 1384 O O . VAL A 1 182 ? -25.176 7.311 -5.483 1.00 88.19 182 VAL A O 1
ATOM 1387 N N . THR A 1 183 ? -25.911 8.081 -3.508 1.00 85.38 183 THR A N 1
ATOM 1388 C CA . THR A 1 183 ? -27.338 7.867 -3.777 1.00 85.38 183 THR A CA 1
ATOM 1389 C C . THR A 1 183 ? -27.914 8.916 -4.734 1.00 85.38 183 THR A C 1
ATOM 1391 O O . THR A 1 183 ? -28.830 8.619 -5.496 1.00 85.38 183 THR A O 1
ATOM 1394 N N . SER A 1 184 ? -27.360 10.136 -4.743 1.00 91.62 184 SER A N 1
ATOM 1395 C CA . SER A 1 184 ? -27.760 11.227 -5.637 1.00 91.62 184 SER A CA 1
ATOM 1396 C C . SER A 1 184 ? -26.572 12.117 -5.997 1.00 91.62 184 SER A C 1
ATOM 1398 O O . SER A 1 184 ? -26.058 12.882 -5.183 1.00 91.62 184 SER A O 1
ATOM 1400 N N . HIS A 1 185 ? -26.162 12.067 -7.265 1.00 88.75 185 HIS A N 1
ATOM 1401 C CA . HIS A 1 185 ? -25.082 12.914 -7.780 1.00 88.75 185 HIS A CA 1
ATOM 1402 C C . HIS A 1 185 ? -25.461 14.399 -7.773 1.00 88.75 185 HIS A C 1
ATOM 1404 O O . HIS A 1 185 ? -24.597 15.253 -7.606 1.00 88.75 185 HIS A O 1
ATOM 1410 N N . LYS A 1 186 ? -26.753 14.714 -7.929 1.00 90.88 186 LYS A N 1
ATOM 1411 C CA . LYS A 1 186 ? -27.252 16.092 -7.889 1.00 90.88 186 LYS A CA 1
ATOM 1412 C C . LYS A 1 186 ? -27.117 16.690 -6.490 1.00 90.88 186 LYS A C 1
ATOM 1414 O O . LYS A 1 186 ? -26.696 17.833 -6.363 1.00 90.88 186 LYS A O 1
ATOM 1419 N N . GLU A 1 187 ? -27.488 15.935 -5.460 1.00 89.62 187 GLU A N 1
ATOM 1420 C CA . GLU A 1 187 ? -27.384 16.401 -4.073 1.00 89.62 187 GLU A CA 1
ATOM 1421 C C . GLU A 1 187 ? -25.927 16.555 -3.659 1.00 89.62 187 GLU A C 1
ATOM 1423 O O . GLU A 1 187 ? -25.566 17.600 -3.132 1.00 89.62 187 GLU A O 1
ATOM 1428 N N . LEU A 1 188 ? -25.079 15.580 -4.005 1.00 88.38 188 LEU A N 1
ATOM 1429 C CA . LEU A 1 188 ? -23.646 15.662 -3.743 1.00 88.38 188 LEU A CA 1
ATOM 1430 C C . LEU A 1 188 ? -22.997 16.860 -4.453 1.00 88.38 188 LEU A C 1
ATOM 1432 O O . LEU A 1 188 ? -22.213 17.579 -3.847 1.00 88.38 188 LEU A O 1
ATOM 1436 N N . LEU A 1 189 ? -23.347 17.114 -5.719 1.00 91.62 189 LEU A N 1
ATOM 1437 C CA . LEU A 1 189 ? -22.845 18.276 -6.454 1.00 91.62 189 LEU A CA 1
ATOM 1438 C C . LEU A 1 189 ? -23.267 19.590 -5.786 1.00 91.62 189 LEU A C 1
ATOM 1440 O O . LEU A 1 189 ? -22.448 20.493 -5.636 1.00 91.62 189 LEU A O 1
ATOM 1444 N N . ASN A 1 190 ? -24.538 19.698 -5.395 1.00 91.38 190 ASN A N 1
ATOM 1445 C CA . ASN A 1 190 ? -25.054 20.896 -4.742 1.00 91.38 190 ASN A CA 1
ATOM 1446 C C . ASN A 1 190 ? -24.391 21.133 -3.383 1.00 91.38 190 ASN A C 1
ATOM 1448 O O . ASN A 1 190 ? -24.075 22.280 -3.077 1.00 91.38 190 ASN A O 1
ATOM 1452 N N . ASP A 1 191 ? -24.166 20.073 -2.601 1.00 92.56 191 ASP A N 1
ATOM 1453 C CA . ASP A 1 191 ? -23.437 20.158 -1.337 1.00 92.56 191 ASP A CA 1
ATOM 1454 C C . ASP A 1 191 ? -22.005 20.645 -1.568 1.00 92.56 191 ASP A C 1
ATOM 1456 O O . ASP A 1 191 ? -21.637 21.673 -1.013 1.00 92.56 191 ASP A O 1
ATOM 1460 N N . ILE A 1 192 ? -21.246 20.012 -2.472 1.00 90.56 192 ILE A N 1
ATOM 1461 C CA . ILE A 1 192 ? -19.857 20.399 -2.777 1.00 90.56 192 ILE A CA 1
ATOM 1462 C C . ILE A 1 192 ? -19.780 21.857 -3.236 1.00 90.56 192 ILE A C 1
ATOM 1464 O O . ILE A 1 192 ? -18.901 22.594 -2.813 1.00 90.56 192 ILE A O 1
ATOM 1468 N N . VAL A 1 193 ? -20.714 22.325 -4.066 1.00 91.38 193 VAL A N 1
ATOM 1469 C CA . VAL A 1 193 ? -20.729 23.733 -4.499 1.00 91.38 193 VAL A CA 1
ATOM 1470 C C . VAL A 1 193 ? -20.920 24.698 -3.318 1.00 91.38 193 VAL A C 1
ATOM 1472 O O . VAL A 1 193 ? -20.404 25.818 -3.367 1.00 91.38 193 VAL A O 1
ATOM 1475 N N . GLN A 1 194 ? -21.646 24.290 -2.273 1.00 90.56 194 GLN A N 1
ATOM 1476 C CA . GLN A 1 194 ? -21.892 25.099 -1.075 1.00 90.56 194 GLN A CA 1
ATOM 1477 C C . GLN A 1 194 ? -20.775 24.979 -0.032 1.00 90.56 194 GLN A C 1
ATOM 1479 O O . GLN A 1 194 ? -20.408 25.985 0.575 1.00 90.56 194 GLN A O 1
ATOM 1484 N N . SER A 1 195 ? -20.252 23.773 0.182 1.00 92.00 195 SER A N 1
ATOM 1485 C CA . SER A 1 195 ? -19.291 23.449 1.236 1.00 92.00 195 SER A CA 1
ATOM 1486 C C . SER A 1 195 ? -17.832 23.577 0.781 1.00 92.00 195 SER A C 1
ATOM 1488 O O . SER A 1 195 ? -16.989 23.989 1.575 1.00 92.00 195 SER A O 1
ATOM 1490 N N . ASP A 1 196 ? -17.537 23.303 -0.495 1.00 91.25 196 ASP A N 1
ATOM 1491 C CA . ASP A 1 196 ? -16.191 23.300 -1.081 1.00 91.25 196 ASP A CA 1
ATOM 1492 C C . ASP A 1 196 ? -16.182 23.792 -2.544 1.00 91.25 196 ASP A C 1
ATOM 1494 O O . ASP A 1 196 ? -15.979 23.063 -3.524 1.00 91.25 196 ASP A O 1
ATOM 1498 N N . ARG A 1 197 ? -16.397 25.100 -2.707 1.00 90.19 197 ARG A N 1
ATOM 1499 C CA . ARG A 1 197 ? -16.421 25.742 -4.028 1.00 90.19 197 ARG A CA 1
ATOM 1500 C C . ARG A 1 197 ? -15.079 25.651 -4.766 1.00 90.19 197 ARG A C 1
ATOM 1502 O O . ARG A 1 197 ? -15.077 25.667 -5.996 1.00 90.19 197 ARG A O 1
ATOM 1509 N N . ALA A 1 198 ? -13.958 25.579 -4.047 1.00 91.56 198 ALA A N 1
ATOM 1510 C CA . ALA A 1 198 ? -12.626 25.557 -4.647 1.00 91.56 198 ALA A CA 1
ATOM 1511 C C . ALA A 1 198 ? -12.408 24.280 -5.472 1.00 91.56 198 ALA A C 1
ATOM 1513 O O . ALA A 1 198 ? -12.004 24.375 -6.631 1.00 91.56 198 ALA A O 1
ATOM 1514 N N . ALA A 1 199 ? -12.791 23.119 -4.928 1.00 87.88 199 ALA A N 1
ATOM 1515 C CA . ALA A 1 199 ? -12.723 21.845 -5.643 1.00 87.88 199 ALA A CA 1
ATOM 1516 C C . ALA A 1 199 ? -13.534 21.861 -6.954 1.00 87.88 199 ALA A C 1
ATOM 1518 O O . ALA A 1 199 ? -13.110 21.315 -7.974 1.00 87.88 199 ALA A O 1
ATOM 1519 N N . MET A 1 200 ? -14.692 22.532 -6.961 1.00 92.00 200 MET A N 1
ATOM 1520 C CA . MET A 1 200 ? -15.509 22.648 -8.172 1.00 92.00 200 MET A CA 1
ATOM 1521 C C . MET A 1 200 ? -14.885 23.572 -9.227 1.00 92.00 200 MET A C 1
ATOM 1523 O O . MET A 1 200 ? -15.000 23.300 -10.420 1.00 92.00 200 MET A O 1
ATOM 1527 N N . VAL A 1 201 ? -14.224 24.658 -8.815 1.00 92.44 201 VAL A N 1
ATOM 1528 C CA . VAL A 1 201 ? -13.538 25.572 -9.746 1.00 92.44 201 VAL A CA 1
ATOM 1529 C C . VAL A 1 201 ? -12.393 24.858 -10.459 1.00 92.44 201 VAL A C 1
ATOM 1531 O O . VAL A 1 201 ? -12.312 24.938 -11.683 1.00 92.44 201 VAL A O 1
ATOM 1534 N N . GLU A 1 202 ? -11.579 24.096 -9.728 1.00 93.75 202 GLU A N 1
ATOM 1535 C CA . GLU A 1 202 ? -10.482 23.316 -10.312 1.00 93.75 202 GLU A CA 1
ATOM 1536 C C . GLU A 1 202 ? -10.991 22.326 -11.372 1.00 93.75 202 GLU A C 1
ATOM 1538 O O . GLU A 1 202 ? -10.460 22.261 -12.485 1.00 93.75 202 GLU A O 1
ATOM 1543 N N . PHE A 1 203 ? -12.081 21.609 -11.071 1.00 93.31 203 PHE A N 1
ATOM 1544 C CA . PHE A 1 203 ? -12.722 20.719 -12.039 1.00 93.31 203 PHE A CA 1
ATOM 1545 C C . PHE A 1 203 ? -13.172 21.464 -13.306 1.00 93.31 203 PHE A C 1
ATOM 1547 O O . PHE A 1 203 ? -12.944 20.986 -14.420 1.00 93.31 203 PHE A O 1
ATOM 1554 N N . LEU A 1 204 ? -13.804 22.633 -13.157 1.00 93.62 204 LEU A N 1
ATOM 1555 C CA . LEU A 1 204 ? -14.291 23.429 -14.287 1.00 93.62 204 LEU A CA 1
ATOM 1556 C C . LEU A 1 204 ? -13.145 23.949 -15.167 1.00 93.62 204 LEU A C 1
ATOM 1558 O O . LEU A 1 204 ? -13.258 23.909 -16.395 1.00 93.62 204 LEU A O 1
ATOM 1562 N N . GLU A 1 205 ? -12.044 24.402 -14.567 1.00 94.19 205 GLU A N 1
ATOM 1563 C CA . GLU A 1 205 ? -10.860 24.880 -15.289 1.00 94.19 205 GLU A CA 1
ATOM 1564 C C . GLU A 1 205 ? -10.168 23.756 -16.066 1.00 94.19 205 GLU A C 1
ATOM 1566 O O . GLU A 1 205 ? -9.859 23.920 -17.251 1.00 94.19 205 GLU A O 1
ATOM 1571 N N . ASP A 1 206 ? -9.979 22.584 -15.451 1.00 94.69 206 ASP A N 1
ATOM 1572 C CA . ASP A 1 206 ? -9.392 21.433 -16.139 1.00 94.69 206 ASP A CA 1
ATOM 1573 C C . ASP A 1 206 ? -10.299 20.921 -17.267 1.00 94.69 206 ASP A C 1
ATOM 1575 O O . ASP A 1 206 ? -9.827 20.630 -18.373 1.00 94.69 206 ASP A O 1
ATOM 1579 N N . TYR A 1 207 ? -11.614 20.883 -17.036 1.00 93.19 207 TYR A N 1
ATOM 1580 C CA . TYR A 1 207 ? -12.583 20.528 -18.068 1.00 93.19 207 TYR A CA 1
ATOM 1581 C C . TYR A 1 207 ? -12.516 21.499 -19.257 1.00 93.19 207 TYR A C 1
ATOM 1583 O O . TYR A 1 207 ? -12.480 21.070 -20.416 1.00 93.19 207 TYR A O 1
ATOM 1591 N N . ALA A 1 208 ? -12.434 22.807 -18.989 1.00 93.56 208 ALA A N 1
ATOM 1592 C CA . ALA A 1 208 ? -12.273 23.824 -20.022 1.00 93.56 208 ALA A CA 1
ATOM 1593 C C . ALA A 1 208 ? -10.956 23.655 -20.790 1.00 93.56 208 ALA A C 1
ATOM 1595 O O . ALA A 1 208 ? -10.952 23.614 -22.021 1.00 93.56 208 ALA A O 1
ATOM 1596 N N . ARG A 1 209 ? -9.836 23.462 -20.091 1.00 93.69 209 ARG A N 1
ATOM 1597 C CA . ARG A 1 209 ? -8.519 23.230 -20.699 1.00 93.69 209 ARG A CA 1
ATOM 1598 C C . ARG A 1 209 ? -8.505 22.022 -21.636 1.00 93.69 209 ARG A C 1
ATOM 1600 O O . ARG A 1 209 ? -7.847 22.083 -22.670 1.00 93.69 209 ARG A O 1
ATOM 1607 N N . ARG A 1 210 ? -9.226 20.943 -21.329 1.00 94.00 210 ARG A N 1
ATOM 1608 C CA . ARG A 1 210 ? -9.282 19.758 -22.205 1.00 94.00 210 ARG A CA 1
ATOM 1609 C C . ARG A 1 210 ? -10.192 19.956 -23.412 1.00 94.00 210 ARG A C 1
ATOM 1611 O O . ARG A 1 210 ? -9.833 19.527 -24.499 1.00 94.00 210 ARG A O 1
ATOM 1618 N N . HIS A 1 211 ? -11.326 20.631 -23.231 1.00 92.38 211 HIS A N 1
ATOM 1619 C CA . HIS A 1 211 ? -12.400 20.645 -24.230 1.00 92.38 211 HIS A CA 1
ATOM 1620 C C . HIS A 1 211 ? -12.598 21.977 -24.965 1.00 92.38 211 HIS A C 1
ATOM 1622 O O . HIS A 1 211 ? -13.453 22.048 -25.847 1.00 92.38 211 HIS A O 1
ATOM 1628 N N . HIS A 1 212 ? -11.813 23.019 -24.663 1.00 89.06 212 HIS A N 1
ATOM 1629 C CA . HIS A 1 212 ? -11.931 24.340 -25.305 1.00 89.06 212 HIS A CA 1
ATOM 1630 C C . HIS A 1 212 ? -11.739 24.327 -26.832 1.00 89.06 212 HIS A C 1
ATOM 1632 O O . HIS A 1 212 ? -12.151 25.275 -27.495 1.00 89.06 212 HIS A O 1
ATOM 1638 N N . ARG A 1 213 ? -11.107 23.288 -27.398 1.00 88.19 213 ARG A N 1
ATOM 1639 C CA . ARG A 1 213 ? -10.942 23.116 -28.856 1.00 88.19 213 ARG A CA 1
ATOM 1640 C C . ARG A 1 213 ? -12.022 22.238 -29.485 1.00 88.19 213 ARG A C 1
ATOM 1642 O O . ARG A 1 213 ? -12.294 22.388 -30.670 1.00 88.19 213 ARG A O 1
ATOM 1649 N N . ASP A 1 214 ? -12.623 21.346 -28.700 1.00 90.50 214 ASP A N 1
ATOM 1650 C CA . ASP A 1 214 ? -13.568 20.335 -29.189 1.00 90.50 214 ASP A CA 1
ATOM 1651 C C . ASP A 1 214 ? -14.977 20.909 -29.357 1.00 90.50 214 ASP A C 1
ATOM 1653 O O . ASP A 1 214 ? -15.731 20.500 -30.238 1.00 90.50 214 ASP A O 1
ATOM 1657 N N . ARG A 1 215 ? -15.359 21.842 -28.476 1.00 86.19 215 ARG A N 1
ATOM 1658 C CA . ARG A 1 215 ? -16.680 22.473 -28.483 1.00 86.19 215 ARG A CA 1
ATOM 1659 C C . ARG A 1 215 ? -16.654 23.846 -27.828 1.00 86.19 215 ARG A C 1
ATOM 1661 O O . ARG A 1 215 ? -15.836 24.123 -26.955 1.00 86.19 215 ARG A O 1
ATOM 1668 N N . THR A 1 216 ? -17.628 24.679 -28.179 1.00 86.25 216 THR A N 1
ATOM 1669 C CA . THR A 1 216 ? -17.861 25.946 -27.482 1.00 86.25 216 THR A CA 1
ATOM 1670 C C . THR A 1 216 ? -18.395 25.677 -26.075 1.00 86.25 216 THR A C 1
ATOM 1672 O O . THR A 1 216 ? -19.442 25.053 -25.905 1.00 86.25 216 THR A O 1
ATOM 1675 N N . LEU A 1 217 ? -17.670 26.153 -25.064 1.00 88.81 217 LEU A N 1
ATOM 1676 C CA . LEU A 1 217 ? -18.046 26.039 -23.657 1.00 88.81 217 LEU A CA 1
ATOM 1677 C C . LEU A 1 217 ? -18.594 27.391 -23.168 1.00 88.81 217 LEU A C 1
ATOM 1679 O O . LEU A 1 217 ? -17.861 28.382 -23.197 1.00 88.81 217 LEU A O 1
ATOM 1683 N N . PRO A 1 218 ? -19.859 27.470 -22.717 1.00 88.88 218 PRO A N 1
ATOM 1684 C CA . PRO A 1 218 ? -20.399 28.695 -22.133 1.00 88.88 218 PRO A CA 1
ATOM 1685 C C . PRO A 1 218 ? -19.539 29.176 -20.955 1.00 88.88 218 PRO A C 1
ATOM 1687 O O . PRO A 1 218 ? -19.195 28.389 -20.078 1.00 88.88 218 PRO A O 1
ATOM 1690 N N . GLY A 1 219 ? -19.190 30.465 -20.939 1.00 85.94 219 GLY A N 1
ATOM 1691 C CA . GLY A 1 219 ? -18.339 31.060 -19.899 1.00 85.94 219 GLY A CA 1
ATOM 1692 C C . GLY A 1 219 ? -16.826 30.909 -20.115 1.00 85.94 219 GLY A C 1
ATOM 1693 O O . GLY A 1 219 ? -16.062 31.432 -19.311 1.00 85.94 219 GLY A O 1
ATOM 1694 N N . VAL A 1 220 ? -16.379 30.261 -21.200 1.00 88.62 220 VAL A N 1
ATOM 1695 C CA . VAL A 1 220 ? -14.956 30.107 -21.551 1.00 88.62 220 VAL A CA 1
ATOM 1696 C C . VAL A 1 220 ? -14.636 30.906 -22.816 1.00 88.62 220 VAL A C 1
ATOM 1698 O O . VAL A 1 220 ? -15.355 30.831 -23.811 1.00 88.62 220 VAL A O 1
ATOM 1701 N N . ARG A 1 221 ? -13.533 31.662 -22.794 1.00 89.56 221 ARG A N 1
ATOM 1702 C CA . ARG A 1 221 ? -13.015 32.412 -23.950 1.00 89.56 221 ARG A CA 1
ATOM 1703 C C . ARG A 1 221 ? -11.789 31.703 -24.534 1.00 89.56 221 ARG A C 1
ATOM 1705 O O . ARG A 1 221 ? -10.879 31.362 -23.787 1.00 89.56 221 ARG A O 1
ATOM 1712 N N . THR A 1 222 ? -11.728 31.544 -25.858 1.00 86.81 222 THR A N 1
ATOM 1713 C CA . THR A 1 222 ? -10.629 30.855 -26.571 1.00 86.81 222 THR A CA 1
ATOM 1714 C C . THR A 1 222 ? -10.040 31.744 -27.673 1.00 86.81 222 THR A C 1
ATOM 1716 O O . THR A 1 222 ? -10.796 32.376 -28.408 1.00 86.81 222 THR A O 1
ATOM 1719 N N . TRP A 1 223 ? -8.706 31.813 -27.787 1.00 87.75 223 TRP A N 1
ATOM 1720 C CA . TRP A 1 223 ? -7.981 32.564 -28.830 1.00 87.75 223 TRP A CA 1
ATOM 1721 C C . TRP A 1 223 ? -6.648 31.883 -29.201 1.00 87.75 223 TRP A C 1
ATOM 1723 O O . TRP A 1 223 ? -6.242 30.918 -28.555 1.00 87.75 223 TRP A O 1
ATOM 1733 N N . THR A 1 224 ? -5.982 32.337 -30.270 1.00 85.12 224 THR A N 1
ATOM 1734 C CA . THR A 1 224 ? -4.707 31.777 -30.765 1.00 85.12 224 THR A CA 1
ATOM 1735 C C . THR A 1 224 ? -3.763 32.894 -31.205 1.00 85.12 224 THR A C 1
ATOM 1737 O O . THR A 1 224 ? -4.200 33.844 -31.850 1.00 85.12 224 THR A O 1
ATOM 1740 N N . GLU A 1 225 ? -2.478 32.752 -30.883 1.00 86.75 225 GLU A N 1
ATOM 1741 C CA . GLU A 1 225 ? -1.382 33.671 -31.218 1.00 86.75 225 GLU A CA 1
ATOM 1742 C C . GLU A 1 225 ? -0.201 32.862 -31.792 1.00 86.75 225 GLU A C 1
ATOM 1744 O O . GLU A 1 225 ? -0.111 31.655 -31.550 1.00 86.75 225 GLU A O 1
ATOM 1749 N N . LYS A 1 226 ? 0.655 33.477 -32.618 1.00 77.88 226 LYS A N 1
ATOM 1750 C CA . LYS A 1 226 ? 1.829 32.822 -33.228 1.00 77.88 226 LYS A CA 1
ATOM 1751 C C . LYS A 1 226 ? 3.115 33.464 -32.706 1.00 77.88 226 LYS A C 1
ATOM 1753 O O . LYS A 1 226 ? 3.224 34.684 -32.751 1.00 77.88 226 LYS A O 1
ATOM 1758 N N . GLU A 1 227 ? 4.091 32.643 -32.319 1.00 71.75 227 GLU A N 1
ATOM 1759 C CA . GLU A 1 227 ? 5.400 33.058 -31.785 1.00 71.75 227 GLU A CA 1
ATOM 1760 C C . GLU A 1 227 ? 6.561 32.408 -32.573 1.00 71.75 227 GLU A C 1
ATOM 1762 O O . GLU A 1 227 ? 6.348 31.429 -33.295 1.00 71.75 227 GLU A O 1
ATOM 1767 N N . ALA A 1 228 ? 7.766 32.989 -32.500 1.00 50.44 228 ALA A N 1
ATOM 1768 C CA . ALA A 1 228 ? 8.958 32.531 -33.232 1.00 50.44 228 ALA A CA 1
ATOM 1769 C C . ALA A 1 228 ? 9.551 31.227 -32.649 1.00 50.44 228 ALA A C 1
ATOM 1771 O O . ALA A 1 228 ? 9.391 30.973 -31.457 1.00 50.44 228 ALA A O 1
ATOM 1772 N N . TYR A 1 229 ? 10.210 30.419 -33.499 1.00 54.84 229 TYR A N 1
ATOM 1773 C CA . TYR A 1 229 ? 10.796 29.110 -33.151 1.00 54.84 229 TYR A CA 1
ATOM 1774 C C . TYR A 1 229 ? 12.121 29.230 -32.394 1.00 54.84 229 TYR A C 1
ATOM 1776 O O . TYR A 1 229 ? 12.968 30.036 -32.845 1.00 54.84 229 TYR A O 1
#

Secondary structure (DSSP, 8-state):
--PPP-----PPPPHHHHHHHHTHHHHHHHHHH-SSPPP-SHHHHHHHHHHHHHHHHHHHHHHHHHHHHHHHHHHHHHHHHHHHHHHHHHHHHHHHHHHHHHHHHHHHHHHHHHHHHHHHHHHHHHHHHHHHHHHHH--TT-HHHHHHHHHHHHHHHHHHHHHHHHHH-PPTTPPP------S-HHHHHHHHHHH-HHHHHHHHHHHHHHHTTTSPPTT----------

Organism: NCBI:txid1037889

Sequence (229 aa):
MNAHATIGHNNPPDPIEAVTAEYDDLLSEVANWTDGEPVTSREQHDEVADLLKQLKGYRSALTRAGKERTDPLHKAWKAEVAAVKVYTDDAERMQGALVAAVAPYKAKLAEEQRAKERAAWEAADKTRREAEATAAAASASDLEAQRAVAAAKQAEIEAQKAASAVSKDKVKGLRTVTRFEVTSHKELLNDIVQSDRAAMVEFLEDYARRHHRDRTLPGVRTWTEKEAY

Foldseek 3Di:
DDDDDPDDPPPPPQQLRVLCVVCVVLVVVVVVLVPPDDDDDPVNVVVVVVSVVVVVVSVVSNVVSVCVVCVVVVVVVVVVVVVVCVVVVVVVVVVVVVCVVCVVVLVVVQVVLVVVLVVLVVVLVVLVVVLVVLVVPADPPDPVSVVVNVVSVVVSVVSVVVSVVSVPPHRPPDDDDDDDDCPDPVVVVVCCCVPPVPVVVVVVVVVCVVCVPVDDDPPDDDDDDDDDD

Radius of gyration: 41.02 Å; chains: 1; bounding box: 81×75×103 Å

pLDDT: mean 89.69, std 10.81, range [38.28, 98.19]